Protein AF-A0A383B2I8-F1 (afdb_monomer)

pLDDT: mean 96.98, std 2.41, range [80.44, 98.75]

Structure (mmCIF, N/CA/C/O backbone):
data_AF-A0A383B2I8-F1
#
_entry.id   AF-A0A383B2I8-F1
#
loop_
_atom_site.group_PDB
_atom_site.id
_atom_site.type_symbol
_atom_site.label_atom_id
_atom_site.label_alt_id
_atom_site.label_comp_id
_atom_site.label_asym_id
_atom_site.label_entity_id
_atom_site.label_seq_id
_atom_site.pdbx_PDB_ins_code
_atom_site.Cartn_x
_atom_site.Cartn_y
_atom_site.Cartn_z
_atom_site.occupancy
_atom_site.B_iso_or_equiv
_atom_site.auth_seq_id
_atom_site.auth_comp_id
_atom_site.auth_asym_id
_atom_site.auth_atom_id
_atom_site.pdbx_PDB_model_num
ATOM 1 N N . LEU A 1 1 ? 10.494 4.781 -6.421 1.00 90.69 1 LEU A N 1
ATOM 2 C CA . LEU A 1 1 ? 9.689 4.564 -5.194 1.00 90.69 1 LEU A CA 1
ATOM 3 C C . LEU A 1 1 ? 10.281 5.256 -3.963 1.00 90.69 1 LEU A C 1
ATOM 5 O O . LEU A 1 1 ? 9.590 6.094 -3.406 1.00 90.69 1 LEU A O 1
ATOM 9 N N . ALA A 1 2 ? 11.545 5.020 -3.576 1.00 97.31 2 ALA A N 1
ATOM 10 C CA . ALA A 1 2 ? 12.147 5.682 -2.400 1.00 97.31 2 ALA A CA 1
ATOM 11 C C . ALA A 1 2 ? 12.057 7.225 -2.427 1.00 97.31 2 ALA A C 1
ATOM 13 O O . ALA A 1 2 ? 11.637 7.828 -1.445 1.00 97.31 2 ALA A O 1
ATOM 14 N N . ASN A 1 3 ? 12.351 7.856 -3.572 1.00 97.62 3 ASN A N 1
ATOM 15 C CA . ASN A 1 3 ? 12.207 9.310 -3.731 1.00 97.62 3 ASN A CA 1
ATOM 16 C C . ASN A 1 3 ? 10.750 9.791 -3.616 1.00 97.62 3 ASN A C 1
ATOM 18 O O . ASN A 1 3 ? 10.504 10.883 -3.127 1.00 97.62 3 ASN A O 1
ATOM 22 N N . MET A 1 4 ? 9.767 8.985 -4.034 1.00 98.00 4 MET A N 1
ATOM 23 C CA . MET A 1 4 ? 8.355 9.351 -3.866 1.00 98.00 4 MET A CA 1
ATOM 24 C C . MET A 1 4 ? 7.956 9.310 -2.390 1.00 98.00 4 MET A C 1
ATOM 26 O O . MET A 1 4 ? 7.314 10.236 -1.912 1.00 98.00 4 MET A O 1
ATOM 30 N N . ALA A 1 5 ? 8.394 8.285 -1.652 1.00 98.31 5 ALA A N 1
ATOM 31 C CA . ALA A 1 5 ? 8.147 8.184 -0.215 1.00 98.31 5 ALA A CA 1
ATOM 32 C C . ALA A 1 5 ? 8.825 9.322 0.570 1.00 98.31 5 ALA A C 1
ATOM 34 O O . ALA A 1 5 ? 8.231 9.880 1.492 1.00 98.31 5 ALA A O 1
ATOM 35 N N . SER A 1 6 ? 10.046 9.720 0.189 1.00 98.25 6 SER A N 1
ATOM 36 C CA . SER A 1 6 ? 10.703 10.873 0.811 1.00 98.25 6 SER A CA 1
ATOM 37 C C . SER A 1 6 ? 9.985 12.181 0.483 1.00 98.25 6 SER A C 1
ATOM 39 O O . SER A 1 6 ? 9.814 13.006 1.375 1.00 98.25 6 SER A O 1
ATOM 41 N N . PHE A 1 7 ? 9.507 12.358 -0.751 1.00 98.56 7 PHE A N 1
ATOM 42 C CA . PHE A 1 7 ? 8.703 13.516 -1.134 1.00 98.56 7 PHE A CA 1
ATOM 43 C C . PHE A 1 7 ? 7.360 13.575 -0.410 1.00 98.56 7 PHE A C 1
ATOM 45 O O . PHE A 1 7 ? 6.981 14.655 0.028 1.00 98.56 7 PHE A O 1
ATOM 52 N N . TYR A 1 8 ? 6.697 12.439 -0.196 1.00 98.69 8 TYR A N 1
ATOM 53 C CA . TYR A 1 8 ? 5.504 12.359 0.647 1.00 98.69 8 TYR A CA 1
ATOM 54 C C . TYR A 1 8 ? 5.815 12.830 2.080 1.00 98.69 8 TYR A C 1
ATOM 56 O O . TYR A 1 8 ? 5.146 13.717 2.606 1.00 98.69 8 TYR A O 1
ATOM 64 N N . ALA A 1 9 ? 6.905 12.343 2.683 1.00 98.62 9 ALA A N 1
ATOM 65 C CA . ALA A 1 9 ? 7.324 12.783 4.016 1.00 98.62 9 ALA A CA 1
ATOM 66 C C . ALA A 1 9 ? 7.738 14.267 4.077 1.00 98.62 9 ALA A C 1
ATOM 68 O O . ALA A 1 9 ? 7.462 14.935 5.070 1.00 98.62 9 ALA A O 1
ATOM 69 N N . VAL A 1 10 ? 8.391 14.796 3.037 1.00 98.62 10 VAL A N 1
ATOM 70 C CA . VAL A 1 10 ? 8.743 16.224 2.925 1.00 98.62 10 VAL A CA 1
ATOM 71 C C . VAL A 1 10 ? 7.493 17.090 2.823 1.00 98.62 10 VAL A C 1
ATOM 73 O O . VAL A 1 10 ? 7.407 18.109 3.504 1.00 98.62 10 VAL A O 1
ATOM 76 N N . TYR A 1 11 ? 6.529 16.672 2.004 1.00 98.75 11 TYR A N 1
ATOM 77 C CA . TYR A 1 11 ? 5.306 17.422 1.764 1.00 98.75 11 TYR A CA 1
ATOM 78 C C . TYR A 1 11 ? 4.418 17.484 3.009 1.00 98.75 11 TYR A C 1
ATOM 80 O O . TYR A 1 11 ? 3.961 18.558 3.394 1.00 98.75 11 TYR A O 1
ATOM 88 N N . HIS A 1 12 ? 4.226 16.353 3.692 1.00 98.62 12 HIS A N 1
ATOM 89 C CA . HIS A 1 12 ? 3.391 16.292 4.893 1.00 98.62 12 HIS A CA 1
ATOM 90 C C . HIS A 1 12 ? 4.111 16.772 6.162 1.00 98.62 12 HIS A C 1
ATOM 92 O O . HIS A 1 12 ? 3.468 17.296 7.075 1.00 98.62 12 HIS A O 1
ATOM 98 N N . GLY A 1 13 ? 5.432 16.598 6.243 1.00 98.62 13 GLY A N 1
ATOM 99 C CA . GLY A 1 13 ? 6.202 16.871 7.453 1.00 98.62 13 GLY A CA 1
ATOM 100 C C . GLY A 1 13 ? 5.782 16.005 8.651 1.00 98.62 13 GLY A C 1
ATOM 101 O O . GLY A 1 13 ? 4.899 15.147 8.546 1.00 98.62 13 GLY A O 1
ATOM 102 N N . PRO A 1 14 ? 6.389 16.214 9.832 1.00 98.38 14 PRO A N 1
ATOM 103 C CA . PRO A 1 14 ? 6.061 15.427 11.021 1.00 98.38 14 PRO A CA 1
ATOM 104 C C . PRO A 1 14 ? 4.601 15.594 11.466 1.00 98.38 14 PRO A C 1
ATOM 106 O O . PRO A 1 14 ? 3.962 14.616 11.850 1.00 98.38 14 PRO A O 1
ATOM 109 N N . GLN A 1 15 ? 4.044 16.807 11.369 1.00 98.25 15 GLN A N 1
ATOM 110 C CA . GLN A 1 15 ? 2.668 17.078 11.793 1.00 98.25 15 GLN A CA 1
ATOM 111 C C . GLN A 1 15 ? 1.628 16.466 10.846 1.00 98.25 15 GLN A C 1
ATOM 113 O O . GLN A 1 15 ? 0.643 15.900 11.319 1.00 98.25 15 GLN A O 1
ATOM 118 N N . GLY A 1 16 ? 1.828 16.550 9.526 1.00 98.44 16 GLY A N 1
ATOM 119 C CA . GLY A 1 16 ? 0.903 15.964 8.555 1.00 98.44 16 GLY A CA 1
ATOM 120 C C . GLY A 1 16 ? 0.864 14.443 8.665 1.00 98.44 16 GLY A C 1
ATOM 121 O O . GLY A 1 16 ? -0.216 13.871 8.778 1.00 98.44 16 GLY A O 1
ATOM 122 N N . LEU A 1 17 ? 2.032 13.796 8.758 1.00 98.69 17 LEU A N 1
ATOM 123 C CA . LEU A 1 17 ? 2.116 12.344 8.951 1.00 98.69 17 LEU A CA 1
ATOM 124 C C . LEU A 1 17 ? 1.489 11.895 10.273 1.00 98.69 17 LEU A C 1
ATOM 126 O O . LEU A 1 17 ? 0.798 10.881 10.309 1.00 98.69 17 LEU A O 1
ATOM 130 N N . LYS A 1 18 ? 1.692 12.662 11.352 1.00 98.44 18 LYS A N 1
ATOM 131 C CA . LYS A 1 18 ? 1.033 12.406 12.635 1.00 98.44 18 LYS A CA 1
ATOM 132 C C . LYS A 1 18 ? -0.488 12.518 12.510 1.00 98.44 18 LYS A C 1
ATOM 134 O O . LYS A 1 18 ? -1.187 11.628 12.968 1.00 98.44 18 LYS A O 1
ATOM 139 N N . THR A 1 19 ? -0.983 13.547 11.824 1.00 98.50 19 THR A N 1
ATOM 140 C CA . THR A 1 19 ? -2.424 13.755 11.594 1.00 98.50 19 THR A CA 1
ATOM 141 C C . THR A 1 19 ? -3.042 12.599 10.804 1.00 98.50 19 THR A C 1
ATOM 143 O O . THR A 1 19 ? -4.112 12.112 11.162 1.00 98.50 19 THR A O 1
ATOM 146 N N . ILE A 1 20 ? -2.362 12.129 9.753 1.00 98.75 20 ILE A N 1
ATOM 147 C CA . ILE A 1 20 ? -2.795 10.972 8.957 1.00 98.75 20 ILE A CA 1
ATOM 148 C C . ILE A 1 20 ? -2.838 9.716 9.833 1.00 98.75 20 ILE A C 1
ATOM 150 O O . ILE A 1 20 ? -3.871 9.055 9.902 1.00 98.75 20 ILE A O 1
ATOM 154 N N . ALA A 1 21 ? -1.757 9.426 10.561 1.00 98.50 21 ALA A N 1
ATOM 155 C CA . ALA A 1 21 ? -1.674 8.257 11.431 1.00 98.50 21 ALA A CA 1
ATOM 156 C C . ALA A 1 21 ? -2.736 8.271 12.546 1.00 98.50 21 ALA A C 1
ATOM 158 O O . ALA A 1 21 ? -3.386 7.258 12.787 1.00 98.50 21 ALA A O 1
ATOM 159 N N . GLU A 1 22 ? -2.949 9.418 13.194 1.00 97.25 22 GLU A N 1
ATOM 160 C CA . GLU A 1 22 ? -3.971 9.590 14.233 1.00 97.25 22 GLU A CA 1
ATOM 161 C C . GLU A 1 22 ? -5.386 9.434 13.672 1.00 97.25 22 GLU A C 1
ATOM 163 O O . GLU A 1 22 ? -6.233 8.835 14.328 1.00 97.25 22 GLU A O 1
ATOM 168 N N . ARG A 1 23 ? -5.653 9.912 12.448 1.00 98.00 23 ARG A N 1
ATOM 169 C CA . ARG A 1 23 ? -6.951 9.723 11.784 1.00 98.00 23 ARG A CA 1
ATOM 170 C C . ARG A 1 23 ? -7.225 8.249 11.482 1.00 98.00 23 ARG A C 1
ATOM 172 O O . ARG A 1 23 ? -8.321 7.781 11.779 1.00 98.00 23 ARG A O 1
ATOM 179 N N . ILE A 1 24 ? -6.251 7.533 10.917 1.00 98.62 24 ILE A N 1
ATOM 180 C CA . ILE A 1 24 ? -6.374 6.093 10.630 1.00 98.62 24 ILE A CA 1
ATOM 181 C C . ILE A 1 24 ? -6.623 5.328 11.934 1.00 98.62 24 ILE A C 1
ATOM 183 O O . ILE A 1 24 ? -7.578 4.559 12.035 1.00 98.62 24 ILE A O 1
ATOM 187 N N . HIS A 1 25 ? -5.812 5.600 12.959 1.00 98.25 25 HIS A N 1
ATOM 188 C CA . HIS A 1 25 ? -5.943 4.961 14.264 1.00 98.25 25 HIS A CA 1
ATOM 189 C C . HIS A 1 25 ? -7.307 5.228 14.911 1.00 98.25 25 HIS A C 1
ATOM 191 O O . HIS A 1 25 ? -7.962 4.307 15.391 1.00 98.25 25 HIS A O 1
ATOM 197 N N . ARG A 1 26 ? -7.787 6.474 14.850 1.00 97.19 26 ARG A N 1
ATOM 198 C CA . ARG A 1 26 ? -9.088 6.866 15.399 1.00 97.19 26 ARG A CA 1
ATOM 199 C C . ARG A 1 26 ? -10.251 6.146 14.718 1.00 97.19 26 ARG A C 1
ATOM 201 O O . ARG A 1 26 ? -11.208 5.784 15.395 1.00 97.19 26 ARG A O 1
ATOM 208 N N . PHE A 1 27 ? -10.176 5.879 13.412 1.00 98.56 27 PHE A N 1
ATOM 209 C CA . PHE A 1 27 ? -11.172 5.030 12.754 1.00 98.56 27 PHE A CA 1
ATOM 210 C C . PHE A 1 27 ? -11.116 3.575 13.219 1.00 98.56 27 PHE A C 1
ATOM 212 O O . PHE A 1 27 ? -12.171 2.961 13.386 1.00 98.56 27 PHE A O 1
ATOM 219 N N . ALA A 1 28 ? -9.925 3.034 13.483 1.00 98.56 28 ALA A N 1
ATOM 220 C CA . ALA A 1 28 ? -9.796 1.694 14.050 1.00 98.56 28 ALA A CA 1
ATOM 221 C C . ALA A 1 28 ? -10.406 1.626 15.459 1.00 98.56 28 ALA A C 1
ATOM 223 O O . ALA A 1 28 ? -11.122 0.674 15.763 1.00 98.56 28 ALA A O 1
ATOM 224 N N . ASP A 1 29 ? -10.211 2.660 16.283 1.00 98.19 29 ASP A N 1
ATOM 225 C CA . ASP A 1 29 ? -10.848 2.773 17.600 1.00 98.19 29 ASP A CA 1
ATOM 226 C C . ASP A 1 29 ? -12.372 2.879 17.511 1.00 98.19 29 ASP A C 1
ATOM 228 O O . ASP A 1 29 ? -13.075 2.217 18.277 1.00 98.19 29 ASP A O 1
ATOM 232 N N . ILE A 1 30 ? -12.901 3.661 16.564 1.00 98.31 30 ILE A N 1
ATOM 233 C CA . ILE A 1 30 ? -14.346 3.760 16.309 1.00 98.31 30 ILE A CA 1
ATOM 234 C C . ILE A 1 30 ? -14.916 2.391 15.930 1.00 98.31 30 ILE A C 1
ATOM 236 O O . ILE A 1 30 ? -15.908 1.952 16.517 1.00 98.31 30 ILE A O 1
ATOM 240 N N . LEU A 1 31 ? -14.282 1.704 14.975 1.00 98.56 31 LEU A N 1
ATOM 241 C CA . LEU A 1 31 ? -14.706 0.383 14.523 1.00 98.56 31 LEU A CA 1
ATOM 242 C C . LEU A 1 31 ? -14.682 -0.620 15.682 1.00 98.56 31 LEU A C 1
ATOM 244 O O . LEU A 1 31 ? -15.681 -1.282 15.952 1.00 98.56 31 LEU A O 1
ATOM 248 N N . ALA A 1 32 ? -13.574 -0.687 16.418 1.00 98.31 32 ALA A N 1
ATOM 249 C CA . ALA A 1 32 ? -13.424 -1.574 17.563 1.00 98.31 32 ALA A CA 1
ATOM 250 C C . ALA A 1 32 ? -14.450 -1.297 18.672 1.00 98.31 32 ALA A C 1
ATOM 252 O O . ALA A 1 32 ? -15.054 -2.231 19.202 1.00 98.31 32 ALA A O 1
ATOM 253 N N . THR A 1 33 ? -14.684 -0.025 19.004 1.00 97.44 33 THR A N 1
ATOM 254 C CA . THR A 1 33 ? -15.663 0.385 20.022 1.00 97.44 33 THR A CA 1
ATOM 255 C C . THR A 1 33 ? -17.070 -0.043 19.615 1.00 97.44 33 THR A C 1
ATOM 257 O 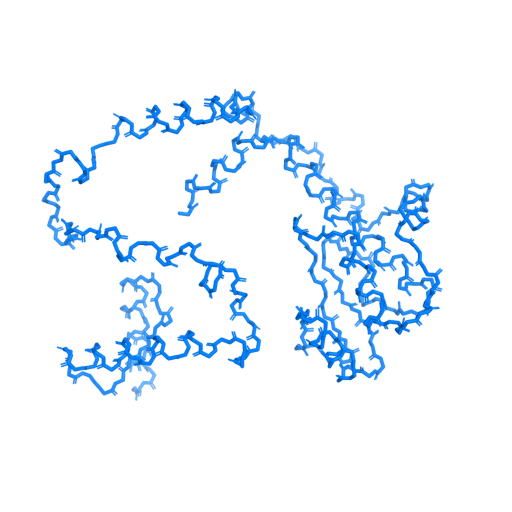O . THR A 1 33 ? -17.767 -0.684 20.403 1.00 97.44 33 THR A O 1
ATOM 260 N N . GLY A 1 34 ? -17.468 0.221 18.366 1.00 97.62 34 GLY A N 1
ATOM 261 C CA . GLY A 1 34 ? -18.778 -0.179 17.850 1.00 97.62 34 GLY A CA 1
ATOM 262 C C . GLY A 1 34 ? -18.988 -1.696 17.836 1.00 97.62 34 GLY A C 1
ATOM 263 O O . GLY A 1 34 ? -20.048 -2.175 18.242 1.00 97.62 34 GLY A O 1
ATOM 264 N N . LEU A 1 35 ? -17.969 -2.468 17.444 1.00 97.94 35 LEU A N 1
ATOM 265 C CA . LEU A 1 35 ? -18.017 -3.935 17.467 1.00 97.94 35 LEU A CA 1
ATOM 266 C C . LEU A 1 35 ? -18.168 -4.475 18.898 1.00 97.94 35 LEU A C 1
ATOM 268 O O . LEU A 1 35 ? -19.052 -5.297 19.156 1.00 97.94 35 LEU A O 1
ATOM 272 N N . ASN A 1 36 ? -17.386 -3.954 19.846 1.00 96.31 36 ASN A N 1
ATOM 273 C CA . ASN A 1 36 ? -17.469 -4.346 21.254 1.00 96.31 36 ASN A CA 1
ATOM 274 C C . ASN A 1 36 ? -18.842 -4.017 21.869 1.00 96.31 36 ASN A C 1
ATOM 276 O O . ASN A 1 36 ? -19.390 -4.839 22.604 1.00 96.31 36 ASN A O 1
ATOM 280 N N . GLN A 1 37 ? -19.446 -2.867 21.536 1.00 96.00 37 GLN A N 1
ATOM 281 C CA . GLN A 1 37 ? -20.801 -2.506 21.990 1.00 96.00 37 GLN A CA 1
ATOM 282 C C . GLN A 1 37 ? -21.877 -3.495 21.527 1.00 96.00 37 GLN A C 1
ATOM 284 O O . GLN A 1 37 ? -22.912 -3.640 22.182 1.00 96.00 37 GLN A O 1
ATOM 289 N N . LYS A 1 38 ? -21.643 -4.185 20.408 1.00 96.94 38 LYS A N 1
ATOM 290 C CA . LYS A 1 38 ? -22.529 -5.223 19.867 1.00 96.94 38 LYS A CA 1
ATOM 291 C C . LYS A 1 38 ? -22.112 -6.641 20.246 1.00 96.94 38 LYS A C 1
ATOM 293 O O . LYS A 1 38 ? -22.713 -7.595 19.765 1.00 96.94 38 LYS A O 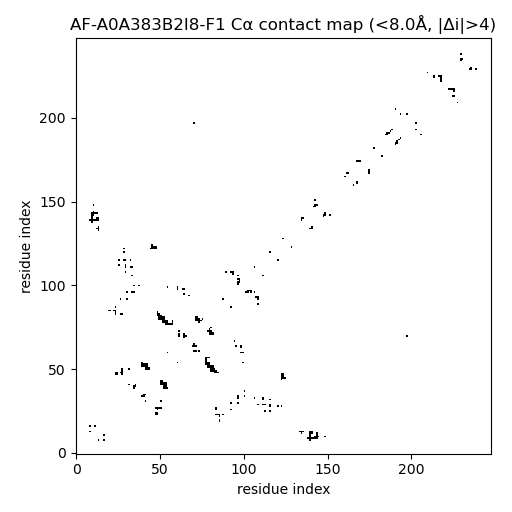1
ATOM 298 N N . GLY A 1 39 ? -21.135 -6.784 21.141 1.00 96.06 39 GLY A N 1
ATOM 299 C CA . GLY A 1 39 ? -20.683 -8.075 21.653 1.00 96.06 39 GLY A CA 1
ATOM 300 C C . GLY A 1 39 ? -19.785 -8.856 20.693 1.00 96.06 39 GLY A C 1
ATOM 301 O O . GLY A 1 39 ? -19.503 -10.023 20.961 1.00 96.06 39 GLY A O 1
ATOM 302 N N . VAL A 1 40 ? -19.314 -8.240 19.605 1.00 97.06 40 VAL A N 1
ATOM 303 C CA . VAL A 1 40 ? -18.341 -8.866 18.705 1.00 97.06 40 VAL A CA 1
ATOM 304 C C . VAL A 1 40 ? -16.953 -8.743 19.316 1.00 97.06 40 VAL A C 1
ATOM 306 O O . VAL A 1 40 ? -16.438 -7.644 19.512 1.00 97.06 40 VAL A O 1
ATOM 309 N N . ALA A 1 41 ? -16.344 -9.887 19.619 1.00 96.19 41 ALA A N 1
ATOM 310 C CA . ALA A 1 41 ? -15.035 -9.935 20.248 1.00 96.19 41 ALA A CA 1
ATOM 311 C C . ALA A 1 41 ? -13.906 -9.653 19.245 1.00 96.19 41 ALA A C 1
ATOM 313 O O . ALA A 1 41 ? -13.883 -10.173 18.127 1.00 96.19 41 ALA A O 1
ATOM 314 N N . LEU A 1 42 ? -12.904 -8.899 19.690 1.00 97.94 42 LEU A N 1
ATOM 315 C CA . LEU A 1 42 ? -11.627 -8.759 18.996 1.00 97.94 42 LEU A CA 1
ATOM 316 C C . LEU A 1 42 ? -10.601 -9.716 19.600 1.00 97.94 42 LEU A C 1
ATOM 318 O O . LEU A 1 42 ? -10.527 -9.881 20.817 1.00 97.94 42 LEU A O 1
ATOM 322 N N . LYS A 1 43 ? -9.758 -10.322 18.759 1.00 97.50 43 LYS A N 1
ATOM 323 C CA . LYS A 1 43 ? -8.683 -11.215 19.229 1.00 97.50 43 LYS A CA 1
ATOM 324 C C . LYS A 1 43 ? -7.614 -10.476 20.041 1.00 97.50 43 LYS A C 1
ATOM 326 O O . LYS A 1 43 ? -6.942 -11.075 20.879 1.00 97.50 43 LYS A O 1
ATOM 331 N N . HIS A 1 44 ? -7.437 -9.187 19.765 1.00 96.94 44 HIS A N 1
ATOM 332 C CA . HIS A 1 44 ? -6.434 -8.330 20.382 1.00 96.94 44 HIS A CA 1
ATOM 333 C C . HIS A 1 44 ? -7.090 -7.054 20.904 1.00 96.94 44 HIS A C 1
ATOM 335 O O . HIS A 1 44 ? -7.945 -6.481 20.237 1.00 96.94 44 HIS A O 1
ATOM 341 N N . SER A 1 45 ? -6.650 -6.598 22.076 1.00 94.50 45 SER A N 1
ATOM 342 C CA . SER A 1 45 ? -7.079 -5.332 22.682 1.00 94.50 45 SER A CA 1
ATOM 343 C C . SER A 1 45 ? -6.143 -4.163 22.365 1.00 94.50 45 SER A C 1
ATOM 345 O O . SER A 1 45 ? -6.360 -3.064 22.857 1.00 94.50 45 SER A O 1
ATOM 347 N N . THR A 1 46 ? -5.068 -4.410 21.612 1.00 97.44 46 THR A N 1
ATOM 348 C CA . THR A 1 46 ? -4.075 -3.400 21.236 1.00 97.44 46 THR A CA 1
ATOM 349 C C . THR A 1 46 ? -3.787 -3.481 19.747 1.00 97.44 46 THR A C 1
ATOM 351 O O . THR A 1 46 ? -3.532 -4.577 19.240 1.00 97.44 46 THR A O 1
ATOM 354 N N . TYR A 1 47 ? -3.803 -2.345 19.061 1.00 98.00 47 TYR A N 1
ATOM 355 C CA . TYR A 1 47 ? -3.674 -2.254 17.605 1.00 98.00 47 TYR A CA 1
ATOM 356 C C . TYR A 1 47 ? -3.337 -0.817 17.185 1.00 98.00 47 TYR A C 1
ATOM 358 O O . TYR A 1 47 ? -3.438 0.113 17.984 1.00 98.00 47 TYR A O 1
ATOM 366 N N . PHE A 1 48 ? -2.934 -0.651 15.923 1.00 98.50 48 PHE A N 1
ATOM 367 C CA . PHE A 1 48 ? -2.846 0.654 15.268 1.00 98.50 48 PHE A CA 1
ATOM 368 C C . PHE A 1 48 ? -4.030 0.834 14.309 1.00 98.50 48 PHE A C 1
ATOM 370 O O . PHE A 1 48 ? -5.007 1.479 14.666 1.00 98.50 48 PHE A O 1
ATOM 377 N N . ASP A 1 49 ? -3.987 0.200 13.141 1.00 98.56 49 ASP A N 1
ATOM 378 C CA . ASP A 1 49 ? -4.987 0.318 12.068 1.00 98.56 49 ASP A CA 1
ATOM 379 C C . ASP A 1 49 ? -5.697 -1.006 11.738 1.00 98.56 49 ASP A C 1
ATOM 381 O O . ASP A 1 49 ? -6.637 -1.039 10.947 1.00 98.56 49 ASP A O 1
ATOM 385 N N . THR A 1 50 ? -5.226 -2.108 12.328 1.00 98.75 50 THR A N 1
ATOM 386 C CA . THR A 1 50 ? -5.601 -3.466 11.937 1.00 98.75 50 THR A CA 1
ATOM 387 C C . THR A 1 50 ? -6.255 -4.213 13.089 1.00 98.75 50 THR A C 1
ATOM 389 O O . THR A 1 50 ? -5.642 -4.429 14.136 1.00 98.75 50 THR A O 1
ATOM 392 N N . LEU A 1 51 ? -7.481 -4.680 12.864 1.00 98.62 51 LEU A N 1
ATOM 393 C CA . LEU A 1 51 ? -8.268 -5.471 13.801 1.00 98.62 51 LEU A CA 1
ATOM 394 C C . LEU A 1 51 ? -8.367 -6.922 13.329 1.00 98.62 51 LEU A C 1
ATOM 396 O O . LEU A 1 51 ? -8.524 -7.204 12.144 1.00 98.62 51 LEU A O 1
ATOM 400 N N . THR A 1 52 ? -8.317 -7.859 14.274 1.00 98.62 52 THR A N 1
ATOM 401 C CA . THR A 1 52 ? -8.726 -9.251 14.041 1.00 98.62 52 THR A CA 1
ATOM 402 C C . THR A 1 52 ? -10.060 -9.471 14.736 1.00 98.62 52 THR A C 1
ATOM 404 O O . THR A 1 52 ? -10.115 -9.527 15.967 1.00 98.62 52 THR A O 1
ATOM 407 N N . VAL A 1 53 ? -11.118 -9.564 13.938 1.00 98.62 53 VAL A N 1
ATOM 408 C CA . VAL A 1 53 ? -12.507 -9.636 14.392 1.00 98.62 53 VAL A CA 1
ATOM 409 C C . VAL A 1 53 ? -12.933 -11.097 14.431 1.00 98.62 53 VAL A C 1
ATOM 411 O O . VAL A 1 53 ? -12.856 -11.789 13.414 1.00 98.62 53 VAL A O 1
ATOM 414 N N . MET A 1 54 ? -13.357 -11.578 15.599 1.00 98.25 54 MET A N 1
ATOM 415 C CA . MET A 1 54 ? -13.902 -12.928 15.741 1.00 98.25 54 MET A CA 1
ATOM 416 C C . MET A 1 54 ? -15.313 -12.953 15.155 1.00 98.25 54 MET A C 1
ATOM 418 O O . MET A 1 54 ? -16.119 -12.079 15.468 1.00 98.25 54 MET A O 1
ATOM 422 N N . VAL A 1 55 ? -15.610 -13.933 14.302 1.00 96.94 55 VAL A N 1
ATOM 423 C CA . VAL A 1 55 ? -16.902 -14.022 13.606 1.00 96.94 55 VAL A CA 1
ATOM 424 C C . VAL A 1 55 ? -17.445 -15.445 13.660 1.00 96.94 55 VAL A C 1
ATOM 426 O O . VAL A 1 55 ? -16.702 -16.405 13.462 1.00 96.94 55 VAL A O 1
ATOM 429 N N . ASP A 1 56 ? -18.753 -15.578 13.881 1.00 93.19 56 ASP A N 1
ATOM 430 C CA . ASP A 1 56 ? -19.409 -16.890 13.964 1.00 93.19 56 ASP A CA 1
ATOM 431 C C . ASP A 1 56 ? -19.536 -17.555 12.585 1.00 93.19 56 ASP A C 1
ATOM 433 O O . ASP A 1 56 ? -19.309 -18.755 12.439 1.00 93.19 56 ASP A O 1
ATOM 437 N N . ASN A 1 57 ? -19.867 -16.769 11.553 1.00 95.25 57 ASN A N 1
ATOM 438 C CA . ASN A 1 57 ? -19.981 -17.233 10.172 1.00 95.25 57 ASN A CA 1
ATOM 439 C C . ASN A 1 57 ? -19.061 -16.423 9.250 1.00 95.25 57 ASN A C 1
ATOM 441 O O . ASN A 1 57 ? -19.453 -15.411 8.669 1.00 95.25 57 ASN A O 1
ATOM 445 N N . LYS A 1 58 ? -17.814 -16.888 9.118 1.00 96.31 58 LYS A N 1
ATOM 446 C CA . LYS A 1 58 ? -16.790 -16.228 8.297 1.00 96.31 58 LYS A CA 1
ATOM 447 C C . LYS A 1 58 ? -17.180 -16.139 6.819 1.00 96.31 58 LYS A C 1
ATOM 449 O O . LYS A 1 58 ? -16.904 -15.127 6.184 1.00 96.31 58 LYS A O 1
ATOM 454 N N . GLU A 1 59 ? -17.800 -17.179 6.271 1.00 96.44 59 GLU A N 1
ATOM 455 C CA . GLU A 1 59 ? -18.157 -17.230 4.848 1.00 96.44 59 GLU A CA 1
ATOM 456 C C . GLU A 1 59 ? -19.217 -16.182 4.495 1.00 96.44 59 GLU A C 1
ATOM 458 O O . GLU A 1 59 ? -19.069 -15.477 3.500 1.00 96.44 59 GLU A O 1
ATOM 463 N N . ASP A 1 60 ? -20.233 -16.018 5.347 1.00 97.00 60 ASP A N 1
ATOM 464 C CA . ASP A 1 60 ? -21.275 -15.000 5.174 1.00 97.00 60 ASP A CA 1
ATOM 465 C C . ASP A 1 60 ? -20.708 -13.573 5.247 1.00 97.00 60 ASP A C 1
ATOM 467 O O . ASP A 1 60 ? -21.005 -12.740 4.391 1.00 97.00 60 ASP A O 1
ATOM 471 N N . VAL A 1 61 ? -19.822 -13.301 6.213 1.00 97.94 61 VAL A N 1
ATOM 472 C CA . VAL A 1 61 ? -19.143 -11.998 6.339 1.00 97.94 61 VAL A CA 1
ATOM 473 C C . VAL A 1 61 ? -18.312 -11.684 5.092 1.00 97.94 61 VAL A C 1
ATOM 475 O O . VAL A 1 61 ? -18.405 -10.582 4.552 1.00 97.94 61 VAL A O 1
ATOM 478 N N . LEU A 1 62 ? -17.525 -12.645 4.598 1.00 97.62 62 LEU A N 1
ATOM 479 C CA . LEU A 1 62 ? -16.721 -12.458 3.387 1.00 97.62 62 LEU A CA 1
ATOM 480 C C . LEU A 1 62 ? -17.596 -12.262 2.142 1.00 97.62 62 LEU A C 1
ATOM 482 O O . LEU A 1 62 ? -17.280 -11.411 1.315 1.00 97.62 62 LEU A O 1
ATOM 486 N N . ALA A 1 63 ? -18.711 -12.987 2.023 1.00 97.25 63 ALA A N 1
ATOM 487 C CA . ALA A 1 63 ? -19.654 -12.819 0.919 1.00 97.25 63 ALA A CA 1
ATOM 488 C C . ALA A 1 63 ? -20.323 -11.432 0.935 1.00 97.25 63 ALA A C 1
ATOM 490 O O . ALA A 1 63 ? -20.428 -10.787 -0.109 1.00 97.25 63 ALA A O 1
ATOM 491 N N . LYS A 1 64 ? -20.722 -10.936 2.115 1.00 97.75 64 LYS A N 1
ATOM 492 C CA . LYS A 1 64 ? -21.259 -9.576 2.291 1.00 97.75 64 LYS A CA 1
ATOM 493 C C . LYS A 1 64 ? -20.223 -8.503 1.966 1.00 97.75 64 LYS A C 1
ATOM 495 O O . LYS A 1 64 ? -20.553 -7.541 1.276 1.00 97.75 64 LYS A O 1
ATOM 500 N N . ALA A 1 65 ? -18.983 -8.675 2.428 1.00 97.81 65 ALA A N 1
ATOM 501 C CA . ALA A 1 65 ? -17.880 -7.771 2.110 1.00 97.81 65 ALA A CA 1
ATOM 502 C C . ALA A 1 65 ? -17.656 -7.704 0.594 1.00 97.81 65 ALA A C 1
ATOM 504 O O . ALA A 1 65 ? -17.674 -6.619 0.012 1.00 97.81 65 ALA A O 1
ATOM 505 N N . TYR A 1 66 ? -17.564 -8.870 -0.052 1.00 96.75 66 TYR A N 1
ATOM 506 C CA . TYR A 1 66 ? -17.380 -8.987 -1.494 1.00 96.75 66 TYR A CA 1
ATOM 507 C C . TYR A 1 66 ? -18.517 -8.314 -2.275 1.00 96.75 66 TYR A C 1
ATOM 509 O O . TYR A 1 66 ? -18.265 -7.547 -3.201 1.00 96.75 66 TYR A O 1
ATOM 517 N N . ALA A 1 67 ? -19.773 -8.519 -1.862 1.00 96.19 67 ALA A N 1
ATOM 518 C CA . ALA A 1 67 ? -20.938 -7.881 -2.479 1.00 96.19 67 ALA A CA 1
ATOM 519 C C . ALA A 1 67 ? -20.929 -6.344 -2.363 1.00 96.19 67 ALA A C 1
ATOM 521 O O . ALA A 1 67 ? -21.522 -5.666 -3.202 1.00 96.19 67 ALA A O 1
ATOM 522 N N . LYS A 1 68 ? -20.245 -5.792 -1.354 1.00 95.94 68 LYS A N 1
ATOM 523 C CA . LYS A 1 68 ? -20.023 -4.349 -1.183 1.00 95.94 68 LYS A CA 1
ATOM 524 C C . LYS A 1 68 ? -18.694 -3.852 -1.776 1.00 95.94 68 LYS A C 1
ATOM 526 O O . LYS A 1 68 ? -18.341 -2.698 -1.564 1.00 95.94 68 LYS A O 1
ATOM 531 N N . GLY A 1 69 ? -17.959 -4.689 -2.514 1.00 95.44 69 GLY A N 1
ATOM 532 C CA . GLY A 1 69 ? -16.676 -4.313 -3.117 1.00 95.44 69 GLY A CA 1
ATOM 533 C C . GLY A 1 69 ? -15.526 -4.180 -2.113 1.00 95.44 69 GLY A C 1
ATOM 534 O O . GLY A 1 69 ? -14.555 -3.483 -2.389 1.00 95.44 69 GLY A O 1
ATOM 535 N N . MET A 1 70 ? -15.626 -4.832 -0.952 1.00 96.94 70 MET A N 1
ATOM 536 C CA . MET A 1 70 ? -14.605 -4.829 0.095 1.00 96.94 70 MET A CA 1
ATOM 537 C C . MET A 1 70 ? -13.928 -6.194 0.205 1.00 96.94 70 MET A C 1
ATOM 539 O O . MET A 1 70 ? -14.588 -7.231 0.258 1.00 96.94 70 MET A O 1
ATOM 543 N N . ASN A 1 71 ? -12.602 -6.191 0.328 1.00 97.69 71 ASN A N 1
ATOM 544 C CA . ASN A 1 71 ? -11.826 -7.394 0.610 1.00 97.69 71 ASN A CA 1
ATOM 545 C C . ASN A 1 71 ? -11.362 -7.381 2.068 1.00 97.69 71 ASN A C 1
ATOM 547 O O . ASN A 1 71 ? -10.668 -6.460 2.493 1.00 97.69 71 ASN A O 1
ATOM 551 N N . LEU A 1 72 ? -11.702 -8.431 2.817 1.00 98.06 72 LEU A N 1
ATOM 552 C CA . LEU A 1 72 ? -11.184 -8.662 4.166 1.00 98.06 72 LEU A CA 1
ATOM 553 C C . LEU A 1 72 ? -10.143 -9.782 4.144 1.00 98.06 72 LEU A C 1
ATOM 555 O O . LEU A 1 72 ? -10.179 -10.681 3.301 1.00 98.06 72 LEU A O 1
ATOM 559 N N . ARG A 1 73 ? -9.225 -9.771 5.111 1.00 97.88 73 ARG A N 1
ATOM 560 C CA . ARG A 1 73 ? -8.218 -10.827 5.258 1.00 97.88 73 ARG A CA 1
ATOM 561 C C . ARG A 1 73 ? -8.875 -12.117 5.773 1.00 97.88 73 ARG A C 1
ATOM 563 O O . ARG A 1 73 ? -9.411 -12.136 6.881 1.00 97.88 73 ARG A O 1
ATOM 570 N N . ALA A 1 74 ? -8.801 -13.194 4.987 1.00 96.19 74 ALA A N 1
ATOM 571 C CA . ALA A 1 74 ? -9.579 -14.426 5.190 1.00 96.19 74 ALA A CA 1
ATOM 572 C C . ALA A 1 74 ? -8.785 -15.657 5.689 1.00 96.19 74 ALA A C 1
ATOM 574 O O . ALA A 1 74 ? -9.393 -16.672 6.051 1.00 96.19 74 ALA A O 1
ATOM 575 N N . ASP A 1 75 ? -7.449 -15.590 5.743 1.00 95.00 75 ASP A N 1
ATOM 576 C CA . ASP A 1 75 ? -6.530 -16.680 6.140 1.00 95.00 75 ASP A CA 1
ATOM 577 C C . ASP A 1 75 ? -6.515 -16.971 7.655 1.00 95.00 75 ASP A C 1
ATOM 579 O O . ASP A 1 75 ? -5.669 -17.716 8.145 1.00 95.00 75 ASP A O 1
ATOM 583 N N . LEU A 1 76 ? -7.458 -16.402 8.410 1.00 95.06 76 LEU A N 1
ATOM 584 C CA . LEU A 1 76 ? -7.587 -16.565 9.855 1.00 95.06 76 LEU A CA 1
ATOM 585 C C . LEU A 1 76 ? -8.701 -17.569 10.192 1.00 95.06 76 LEU A C 1
ATOM 587 O O . LEU A 1 76 ? -9.790 -17.554 9.613 1.00 95.06 76 LEU A O 1
ATOM 591 N N . GLU A 1 77 ? -8.441 -18.469 11.136 1.00 94.50 77 GLU A N 1
ATOM 592 C CA . GLU A 1 77 ? -9.438 -19.426 11.625 1.00 94.50 77 GLU A CA 1
ATOM 593 C C . GLU A 1 77 ? -10.450 -18.724 12.548 1.00 94.50 77 GLU A C 1
ATOM 595 O O . GLU A 1 77 ? -10.051 -18.048 13.496 1.00 94.50 77 GLU A O 1
ATOM 600 N N . GLY A 1 78 ? -11.752 -18.851 12.251 1.00 95.94 78 GLY A N 1
ATOM 601 C CA . GLY A 1 78 ? -12.841 -18.253 13.046 1.00 95.94 78 GLY A CA 1
ATOM 602 C C . GLY A 1 78 ? -12.846 -16.717 13.121 1.00 95.94 78 GLY A C 1
ATOM 603 O O . GLY A 1 78 ? -13.485 -16.145 14.001 1.00 95.94 78 GLY A O 1
ATOM 604 N N . ALA A 1 79 ? -12.100 -16.040 12.246 1.00 98.12 79 ALA A N 1
ATOM 605 C CA . ALA A 1 79 ? -11.919 -14.594 12.292 1.00 98.12 79 ALA A CA 1
ATOM 606 C C . ALA A 1 79 ? -11.699 -13.999 10.896 1.00 98.12 79 ALA A C 1
ATOM 608 O O . ALA A 1 79 ? -11.329 -14.706 9.956 1.00 98.12 79 ALA A O 1
ATOM 609 N N . VAL A 1 80 ? -11.869 -12.684 10.791 1.00 98.50 80 VAL A N 1
ATOM 610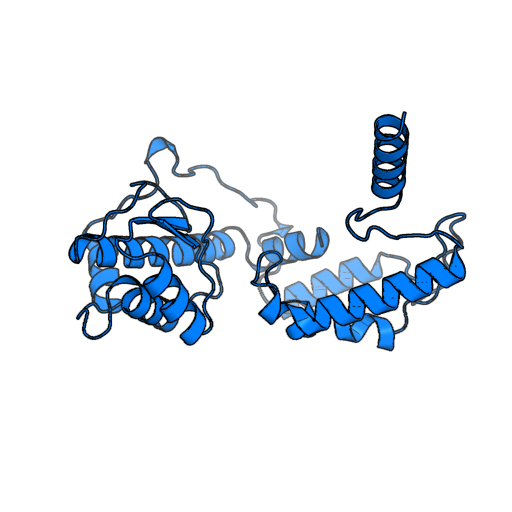 C CA . VAL A 1 80 ? -11.457 -11.875 9.636 1.00 98.50 80 VAL A CA 1
ATOM 611 C C . VAL A 1 80 ? -10.513 -10.765 10.086 1.00 98.50 80 VAL A C 1
ATOM 613 O O . VAL A 1 80 ? -10.628 -10.248 11.199 1.00 98.50 80 VAL A O 1
ATOM 616 N N . GLY A 1 81 ? -9.551 -10.410 9.237 1.00 98.50 81 GLY A N 1
ATOM 617 C CA . GLY A 1 81 ? -8.696 -9.246 9.458 1.00 98.50 81 GLY A CA 1
ATOM 618 C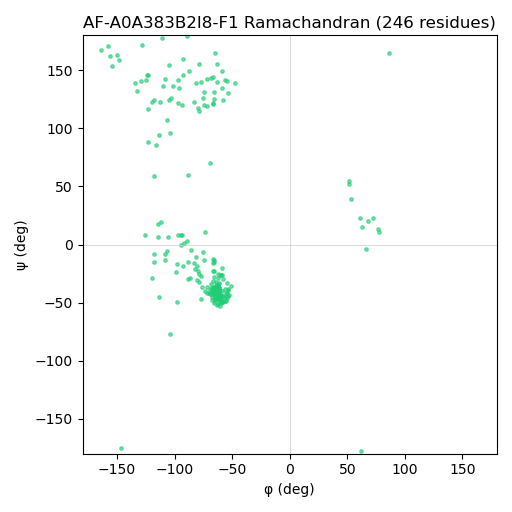 C . GLY A 1 81 ? -9.221 -8.032 8.696 1.00 98.50 81 GLY A C 1
ATOM 619 O O . GLY A 1 81 ? -9.554 -8.141 7.515 1.00 98.50 81 GLY A O 1
ATOM 620 N N . VAL A 1 82 ? -9.266 -6.888 9.369 1.00 98.69 82 VAL A N 1
ATOM 621 C CA . VAL A 1 82 ? -9.664 -5.596 8.802 1.00 98.69 82 VAL A CA 1
ATOM 622 C C . VAL A 1 82 ? -8.515 -4.624 9.025 1.00 98.69 82 VAL A C 1
ATOM 624 O O . VAL A 1 82 ? -8.185 -4.354 10.175 1.00 98.69 82 VAL A O 1
ATOM 627 N N . SER A 1 83 ? -7.904 -4.126 7.953 1.00 98.69 83 SER A N 1
ATOM 628 C CA . SER A 1 83 ? -6.866 -3.090 8.004 1.00 98.69 83 SER A CA 1
ATOM 629 C C . SER A 1 83 ? -7.421 -1.827 7.370 1.00 98.69 83 SER A C 1
ATOM 631 O O . SER A 1 83 ? -7.868 -1.868 6.227 1.00 98.69 83 SER A O 1
ATOM 633 N N . LEU A 1 84 ? -7.424 -0.737 8.129 1.00 98.75 84 LEU A N 1
ATOM 634 C CA . LEU A 1 84 ? -7.832 0.580 7.652 1.00 98.75 84 LEU A CA 1
ATOM 635 C C . LEU A 1 84 ? -6.613 1.349 7.146 1.00 98.75 84 LEU A C 1
ATOM 637 O O . LEU A 1 84 ? -5.480 1.049 7.518 1.00 98.75 84 LEU A O 1
ATOM 641 N N . ASP A 1 85 ? -6.840 2.359 6.318 1.00 98.56 85 ASP A N 1
ATOM 642 C CA . ASP A 1 85 ? -5.762 3.149 5.732 1.00 98.56 85 ASP A CA 1
ATOM 643 C C . ASP A 1 85 ? -6.160 4.618 5.532 1.00 98.56 85 ASP A C 1
ATOM 645 O O . ASP A 1 85 ? -7.216 5.082 5.970 1.00 98.56 85 ASP A O 1
ATOM 649 N N . GLU A 1 86 ? -5.270 5.393 4.911 1.00 98.62 86 GLU A N 1
ATOM 650 C CA . GLU A 1 86 ? -5.466 6.825 4.682 1.00 98.62 86 GLU A CA 1
ATOM 651 C C . GLU A 1 86 ? -6.741 7.131 3.874 1.00 98.62 86 GLU A C 1
ATOM 653 O O . GLU A 1 86 ? -7.363 8.178 4.086 1.00 98.62 86 GLU A O 1
ATOM 658 N N . THR A 1 87 ? -7.166 6.221 2.996 1.00 98.12 87 THR A N 1
ATOM 659 C CA . THR A 1 87 ? -8.323 6.403 2.110 1.00 98.12 87 THR A CA 1
ATOM 660 C C . THR A 1 87 ? -9.656 6.135 2.799 1.00 98.12 87 THR A C 1
ATOM 662 O O . THR A 1 87 ? -10.671 6.651 2.339 1.00 98.12 87 THR A O 1
ATOM 665 N N . THR A 1 88 ? -9.649 5.426 3.934 1.00 98.56 88 THR A N 1
ATOM 666 C CA . THR A 1 88 ? -10.859 5.075 4.689 1.00 98.56 88 THR A CA 1
ATOM 667 C C . THR A 1 88 ? -11.696 6.314 5.020 1.00 98.56 88 THR A C 1
ATOM 669 O O . THR A 1 88 ? -11.186 7.310 5.552 1.00 98.56 88 THR A O 1
ATOM 672 N N . THR A 1 89 ? -12.995 6.258 4.735 1.00 98.31 89 THR A N 1
ATOM 673 C CA . THR A 1 89 ? -13.977 7.307 5.034 1.00 98.31 89 THR A CA 1
ATOM 674 C C . THR A 1 89 ? -14.962 6.883 6.127 1.00 98.31 89 THR A C 1
ATOM 676 O O . THR A 1 89 ? -14.914 5.774 6.655 1.00 98.31 89 THR A O 1
ATOM 679 N N . ARG A 1 90 ? -15.879 7.785 6.507 1.00 98.00 90 ARG A N 1
ATOM 680 C CA . ARG A 1 90 ? -16.942 7.459 7.476 1.00 98.00 90 ARG A CA 1
ATOM 681 C C . ARG A 1 90 ? -17.909 6.429 6.896 1.00 98.00 90 ARG A C 1
ATOM 683 O O . ARG A 1 90 ? -18.377 5.552 7.613 1.00 98.00 90 ARG A O 1
ATOM 690 N N . GLU A 1 91 ? -18.186 6.540 5.604 1.00 97.88 91 GLU A N 1
ATOM 691 C CA . GLU A 1 91 ? -19.060 5.647 4.855 1.00 97.88 91 GLU A CA 1
ATOM 692 C C . GLU A 1 91 ? -18.485 4.228 4.815 1.00 97.88 91 GLU A C 1
ATOM 694 O O . GLU A 1 91 ? -19.233 3.275 5.025 1.00 97.88 91 GLU A O 1
ATOM 699 N N . ASP A 1 92 ? -17.165 4.088 4.660 1.00 98.31 92 ASP A N 1
ATOM 700 C CA . ASP A 1 92 ? -16.493 2.785 4.719 1.00 98.31 92 ASP A CA 1
ATOM 701 C C . ASP A 1 92 ? -16.659 2.125 6.095 1.00 98.31 92 ASP A C 1
ATOM 703 O O . ASP A 1 92 ? -16.932 0.930 6.188 1.00 98.31 92 ASP A O 1
ATOM 707 N N . ILE A 1 93 ? -16.570 2.901 7.181 1.00 98.50 93 ILE A N 1
ATOM 708 C CA . ILE A 1 93 ? -16.782 2.393 8.547 1.00 98.50 93 ILE A CA 1
ATOM 709 C C . ILE A 1 93 ? -18.225 1.925 8.755 1.00 98.50 93 ILE A C 1
ATOM 711 O O . ILE A 1 93 ? -18.447 0.870 9.349 1.00 98.50 93 ILE A O 1
ATOM 715 N N . VAL A 1 94 ? -19.211 2.665 8.240 1.00 97.88 94 VAL A N 1
ATOM 716 C CA . VAL A 1 94 ? -20.617 2.225 8.258 1.00 97.88 94 VAL A CA 1
ATOM 717 C C . VAL A 1 94 ? -20.785 0.937 7.451 1.00 97.88 94 VAL A C 1
ATOM 719 O O . VAL A 1 94 ? -21.379 -0.023 7.939 1.00 97.88 94 VAL A O 1
ATOM 722 N N . ALA A 1 95 ? -20.199 0.867 6.254 1.00 98.12 95 ALA A N 1
ATOM 723 C CA . ALA A 1 95 ? -20.269 -0.323 5.417 1.00 98.12 95 ALA A CA 1
ATOM 724 C C . ALA A 1 95 ? -19.624 -1.547 6.092 1.00 98.12 95 ALA A C 1
ATOM 726 O O . ALA A 1 95 ? -20.162 -2.650 5.980 1.00 98.12 95 ALA A O 1
ATOM 727 N N . LEU A 1 96 ? -18.524 -1.359 6.828 1.00 98.31 96 LEU A N 1
ATOM 728 C CA . LEU A 1 96 ? -17.897 -2.399 7.644 1.00 98.31 96 LEU A CA 1
ATOM 729 C C . LEU A 1 96 ? -18.800 -2.855 8.795 1.00 98.31 96 LEU A C 1
ATOM 731 O O . LEU A 1 96 ? -18.885 -4.059 9.040 1.00 98.31 96 LEU A O 1
ATOM 735 N N . PHE A 1 97 ? -19.509 -1.945 9.472 1.00 98.44 97 PHE A N 1
ATOM 736 C CA . PHE A 1 97 ? -20.498 -2.339 10.479 1.00 98.44 97 PHE A CA 1
ATOM 737 C C . PHE A 1 97 ? -21.620 -3.177 9.871 1.00 98.44 97 PHE A C 1
ATOM 739 O O . PHE A 1 97 ? -21.911 -4.242 10.405 1.00 98.44 97 PHE A O 1
ATOM 746 N N . ASP A 1 98 ? -22.184 -2.775 8.733 1.00 97.38 98 ASP A N 1
ATOM 747 C CA . ASP A 1 98 ? -23.218 -3.565 8.054 1.00 97.38 98 ASP A CA 1
ATOM 748 C C . ASP A 1 98 ? -22.727 -4.977 7.689 1.00 97.38 98 ASP A C 1
ATOM 750 O O . ASP A 1 98 ? -23.459 -5.958 7.818 1.00 97.38 98 ASP A O 1
ATOM 754 N N . VAL A 1 99 ? -21.477 -5.096 7.229 1.00 97.56 99 VAL A N 1
ATOM 755 C CA . VAL A 1 99 ? -20.867 -6.384 6.862 1.00 97.56 99 VAL A CA 1
ATOM 756 C C . VAL A 1 99 ? -20.659 -7.277 8.085 1.00 97.56 99 VAL A C 1
ATOM 758 O O . VAL A 1 99 ? -20.926 -8.477 8.016 1.00 97.56 99 VAL A O 1
ATOM 761 N N . LEU A 1 100 ? -20.186 -6.707 9.196 1.00 97.56 100 LEU A N 1
ATOM 762 C CA . LEU A 1 100 ? -19.794 -7.453 10.396 1.00 97.56 100 LEU A CA 1
ATOM 763 C C . LEU A 1 100 ? -20.959 -7.721 11.360 1.00 97.56 100 LEU A C 1
ATOM 765 O O . LEU A 1 100 ? -20.926 -8.708 12.089 1.00 97.56 100 LEU A O 1
ATOM 769 N N . LEU A 1 101 ? -21.969 -6.852 11.381 1.00 96.69 101 LEU A N 1
ATOM 770 C CA . LEU A 1 101 ? -23.069 -6.860 12.353 1.00 96.69 101 LEU A CA 1
ATOM 771 C C . LEU A 1 101 ? -24.444 -7.074 11.708 1.00 96.69 101 LEU A C 1
ATOM 773 O O . LEU A 1 101 ? -25.400 -7.392 12.414 1.00 96.69 101 LEU A O 1
ATOM 777 N N . GLY A 1 102 ? -24.546 -6.917 10.386 1.00 94.06 102 GLY A N 1
ATOM 778 C CA . GLY A 1 102 ? -25.816 -6.774 9.679 1.00 94.06 102 GLY A CA 1
ATOM 779 C C . GLY A 1 102 ? -26.297 -5.322 9.634 1.00 94.06 102 GLY A C 1
ATOM 780 O O . GLY A 1 102 ? -25.819 -4.457 10.371 1.00 94.06 102 GLY A O 1
ATOM 781 N N . GLU A 1 103 ? -27.262 -5.062 8.752 1.00 89.56 103 GLU A N 1
ATOM 782 C CA . GLU A 1 103 ? -27.947 -3.769 8.680 1.00 89.56 103 GLU A CA 1
ATOM 783 C C . GLU A 1 103 ? -28.746 -3.496 9.967 1.00 89.56 103 GLU A C 1
ATOM 785 O O . GLU A 1 103 ? -28.984 -4.388 10.782 1.00 89.56 103 GLU A O 1
ATOM 790 N N . GLU A 1 104 ? -29.156 -2.241 10.166 1.00 90.88 104 GLU A N 1
ATOM 791 C CA . GLU A 1 104 ? -29.903 -1.797 11.358 1.00 90.88 104 GLU A CA 1
ATOM 792 C C . GLU A 1 104 ? -29.146 -1.989 12.688 1.00 90.88 104 GLU A C 1
ATOM 794 O O . GLU A 1 104 ? -29.731 -1.969 13.773 1.00 90.88 104 GLU A O 1
ATOM 799 N N . HIS A 1 105 ? -27.812 -2.077 12.638 1.00 93.44 105 HIS A N 1
ATOM 800 C CA . HIS A 1 105 ? -26.962 -2.147 13.826 1.00 93.44 105 HIS A CA 1
ATOM 801 C C . HIS A 1 105 ? -27.126 -0.921 14.753 1.00 93.44 105 HIS A C 1
ATOM 803 O O . HIS A 1 105 ? -26.805 -0.995 15.939 1.00 93.44 105 HIS A O 1
ATOM 809 N N . GLY A 1 106 ? -27.643 0.211 14.264 1.00 94.81 106 GLY A N 1
ATOM 810 C CA . GLY A 1 106 ? -27.967 1.387 15.084 1.00 94.81 106 GLY A CA 1
ATOM 811 C C . GLY A 1 106 ? -26.747 2.102 15.677 1.00 94.81 106 GLY A C 1
ATOM 812 O O . GLY A 1 106 ? -26.882 2.822 16.662 1.00 94.81 106 GLY A O 1
ATOM 813 N N . LEU A 1 107 ? -25.562 1.883 15.102 1.00 96.38 107 LEU A N 1
ATOM 814 C CA . LEU A 1 107 ? -24.336 2.610 15.444 1.00 96.38 107 LEU A CA 1
ATOM 815 C C . LEU A 1 107 ? -24.191 3.801 14.497 1.00 96.38 107 LEU A C 1
ATOM 817 O O . LEU A 1 107 ? -24.535 3.702 13.321 1.00 96.38 107 LEU A O 1
ATOM 821 N N . THR A 1 108 ? -23.639 4.904 14.991 1.00 96.56 108 THR A N 1
ATOM 822 C CA . THR A 1 108 ? -23.267 6.056 14.164 1.00 96.56 108 THR A CA 1
ATOM 823 C C . THR A 1 108 ? -21.802 6.387 14.387 1.00 96.56 108 THR A C 1
ATOM 825 O O . THR A 1 108 ? -21.300 6.306 15.512 1.00 96.56 108 THR A O 1
ATOM 828 N N . VAL A 1 109 ? -21.107 6.772 13.315 1.00 96.88 109 VAL A N 1
ATOM 829 C CA . VAL A 1 109 ? -19.687 7.135 13.393 1.00 96.88 109 VAL A CA 1
ATOM 830 C C . VAL A 1 109 ? -19.507 8.353 14.295 1.00 96.88 109 VAL A C 1
ATOM 832 O O . VAL A 1 109 ? -18.593 8.376 15.105 1.00 96.88 109 VAL A O 1
ATOM 835 N N . GLU A 1 110 ? -20.406 9.336 14.231 1.00 96.19 110 GLU A N 1
ATOM 836 C CA . GLU A 1 110 ? -20.360 10.550 15.054 1.00 96.19 110 GLU A CA 1
ATOM 837 C C . GLU A 1 110 ? -20.524 10.252 16.549 1.00 96.19 110 GLU A C 1
ATOM 839 O O . GLU A 1 110 ? -19.839 10.857 17.373 1.00 96.19 110 GLU A O 1
ATOM 844 N N . GLY A 1 111 ? -21.425 9.329 16.902 1.00 96.06 111 GLY A N 1
ATOM 845 C CA . GLY A 1 111 ? -21.654 8.941 18.293 1.00 96.06 111 GLY A CA 1
ATOM 846 C C . GLY A 1 111 ? -20.446 8.214 18.878 1.00 96.06 111 GLY A C 1
ATOM 847 O O . GLY A 1 111 ? -19.963 8.581 19.948 1.00 96.06 111 GLY A O 1
ATOM 848 N N . LEU A 1 112 ? -19.918 7.241 18.134 1.00 96.81 112 LEU A N 1
ATOM 849 C CA . LEU A 1 112 ? -18.728 6.487 18.528 1.00 96.81 112 LEU A CA 1
ATOM 850 C C . LEU A 1 112 ? -17.478 7.372 18.580 1.00 96.81 112 LEU A C 1
ATOM 852 O O . LEU A 1 112 ? -16.667 7.234 19.486 1.00 96.81 112 LEU A O 1
ATOM 856 N N . ASP A 1 113 ? -17.336 8.321 17.658 1.00 96.31 113 ASP A N 1
ATOM 857 C CA . ASP A 1 113 ? -16.228 9.276 17.643 1.00 96.31 113 ASP A CA 1
ATOM 858 C C . ASP A 1 113 ? -16.211 10.174 18.895 1.00 96.31 113 ASP A C 1
ATOM 860 O O . ASP A 1 113 ? -15.160 10.402 19.510 1.00 96.31 113 ASP A O 1
ATOM 864 N N . ALA A 1 114 ? -17.387 10.651 19.314 1.00 94.69 114 ALA A N 1
ATOM 865 C CA . ALA A 1 114 ? -17.543 11.396 20.560 1.00 94.69 114 ALA A CA 1
ATOM 866 C C . ALA A 1 114 ? -17.213 10.522 21.782 1.00 94.69 114 ALA A C 1
ATOM 868 O O . ALA A 1 114 ? -16.558 10.986 22.718 1.00 94.69 114 ALA A O 1
ATOM 869 N N . GLU A 1 115 ? -17.613 9.252 21.767 1.00 94.00 115 GLU A N 1
ATOM 870 C CA . GLU A 1 115 ? -17.324 8.300 22.839 1.00 94.00 115 GLU A CA 1
ATOM 871 C C . GLU A 1 115 ? -15.828 7.996 22.959 1.00 94.00 115 GLU A C 1
ATOM 873 O O . GLU A 1 115 ? -15.260 8.173 24.034 1.00 94.00 115 GLU A O 1
ATOM 878 N N . VAL A 1 116 ? -15.170 7.647 21.850 1.00 93.38 116 VAL A N 1
ATOM 879 C CA . VAL A 1 116 ? -13.722 7.392 21.784 1.00 93.38 116 VAL A CA 1
ATOM 880 C C . VAL A 1 116 ? -12.937 8.584 22.334 1.00 93.38 116 VAL A C 1
ATOM 882 O O . VAL A 1 116 ? -12.004 8.416 23.118 1.00 93.38 116 VAL A O 1
ATOM 885 N N . THR A 1 117 ? -13.363 9.802 21.986 1.00 90.25 117 THR A N 1
ATOM 886 C CA . THR A 1 117 ? -12.725 11.039 22.462 1.00 90.25 117 THR A CA 1
ATOM 887 C C . THR A 1 117 ? -12.962 11.291 23.951 1.00 90.25 117 THR A C 1
ATOM 889 O O . THR A 1 117 ? -12.056 11.731 24.653 1.00 90.25 117 THR A O 1
ATOM 892 N N . THR A 1 118 ? -14.181 11.064 24.445 1.00 89.44 118 THR A N 1
ATOM 893 C CA . THR A 1 118 ? -14.551 11.379 25.837 1.00 89.44 118 THR A CA 1
ATOM 894 C C . THR A 1 118 ? -14.051 10.342 26.835 1.00 89.44 118 THR A C 1
ATOM 896 O O . THR A 1 118 ? -13.734 10.705 27.967 1.00 89.44 118 THR A O 1
ATOM 899 N N . GLN A 1 119 ? -13.964 9.075 26.430 1.00 84.75 119 GLN A N 1
ATOM 900 C CA . GLN A 1 119 ? -13.464 7.983 27.264 1.00 84.75 119 GLN A CA 1
ATOM 901 C C . GLN A 1 119 ? -11.936 7.833 27.226 1.00 84.75 119 GLN A C 1
ATOM 903 O O . GLN A 1 119 ? -11.413 7.013 27.977 1.00 84.75 119 GLN A O 1
ATOM 908 N N . ASP A 1 120 ? -11.227 8.618 26.401 1.00 82.38 120 ASP A N 1
ATOM 909 C CA . ASP A 1 120 ? -9.769 8.526 26.222 1.00 82.38 120 ASP A CA 1
ATOM 910 C C . ASP A 1 120 ? -9.343 7.077 25.924 1.00 82.38 120 ASP A C 1
ATOM 912 O O . ASP A 1 120 ? -8.519 6.496 26.632 1.00 82.38 120 ASP A O 1
ATOM 916 N N . VAL A 1 121 ? -9.979 6.453 24.921 1.00 80.44 121 VAL A N 1
ATOM 917 C CA . VAL A 1 121 ? -9.710 5.055 24.542 1.00 80.44 121 VAL A CA 1
ATOM 918 C C . VAL A 1 121 ? -8.229 4.900 24.176 1.00 80.44 121 VAL A C 1
ATOM 920 O O . VAL A 1 121 ? -7.718 5.605 23.311 1.00 80.44 121 VAL A O 1
ATOM 923 N N . LYS A 1 122 ? -7.529 3.971 24.847 1.00 85.31 122 LYS A N 1
ATOM 924 C CA . LYS A 1 122 ? -6.084 3.730 24.659 1.00 85.31 122 LYS A CA 1
ATOM 925 C C . LYS A 1 122 ? -5.810 2.345 24.104 1.00 85.31 122 LYS A C 1
ATOM 927 O O . LYS A 1 122 ? -5.502 1.414 24.848 1.00 85.31 122 LYS A O 1
ATOM 932 N N . SER A 1 123 ? -5.872 2.230 22.787 1.00 93.75 123 SER A N 1
ATOM 933 C CA . SER A 1 123 ? -5.559 0.984 22.081 1.00 93.75 123 SER A CA 1
ATOM 934 C C . SER A 1 123 ? -4.056 0.790 21.864 1.00 93.75 123 SER A C 1
ATOM 936 O O . SER A 1 123 ? -3.580 -0.337 21.723 1.00 93.75 123 SER A O 1
ATOM 938 N N . ILE A 1 124 ? -3.268 1.868 21.905 1.00 96.00 124 ILE A N 1
ATOM 939 C CA . ILE A 1 124 ? -1.805 1.799 21.974 1.00 96.00 124 ILE A CA 1
ATOM 940 C C . ILE A 1 124 ? -1.386 1.867 23.452 1.00 96.00 124 ILE A C 1
ATOM 942 O O . ILE A 1 124 ? -1.674 2.866 24.116 1.00 96.00 124 ILE A O 1
ATOM 946 N N . PRO A 1 125 ? -0.688 0.846 23.990 1.00 95.50 125 PRO A N 1
ATOM 947 C CA . PRO A 1 125 ? -0.172 0.876 25.356 1.00 95.50 125 PRO A CA 1
ATOM 948 C C . PRO A 1 125 ? 0.701 2.103 25.622 1.00 95.50 125 PRO A C 1
ATOM 950 O O . PRO A 1 125 ? 1.535 2.454 24.790 1.00 95.50 125 PRO A O 1
ATOM 953 N N . GLU A 1 126 ? 0.587 2.698 26.812 1.00 94.44 126 GLU A N 1
ATOM 954 C CA . GLU A 1 126 ? 1.328 3.915 27.189 1.00 94.44 126 GLU A CA 1
ATOM 955 C C . GLU A 1 126 ? 2.846 3.769 26.991 1.00 94.44 126 GLU A C 1
ATOM 957 O O . GLU A 1 126 ? 3.502 4.672 26.479 1.00 94.44 126 GLU A O 1
ATOM 962 N N . SER A 1 127 ? 3.402 2.590 27.293 1.00 96.19 127 SER A N 1
ATOM 963 C CA . SER A 1 127 ? 4.825 2.286 27.097 1.00 96.19 127 SER A CA 1
ATOM 964 C C . SER A 1 127 ? 5.275 2.253 25.630 1.00 96.19 127 SER A C 1
ATOM 966 O O . SER A 1 127 ? 6.475 2.234 25.368 1.00 96.19 127 SER A O 1
ATOM 968 N N . LEU A 1 128 ? 4.339 2.181 24.681 1.00 96.75 128 LEU A N 1
ATOM 969 C CA . LEU A 1 128 ? 4.589 2.147 23.237 1.00 96.75 128 LEU A CA 1
ATOM 970 C C . LEU A 1 128 ? 4.238 3.472 22.547 1.00 96.75 128 LEU A C 1
ATOM 972 O O . LEU A 1 128 ? 4.518 3.628 21.357 1.00 96.75 128 LEU A O 1
ATOM 976 N N . VAL A 1 129 ? 3.664 4.436 23.273 1.00 96.06 129 VAL A N 1
ATOM 977 C CA . VAL A 1 129 ? 3.390 5.768 22.733 1.00 96.06 129 VAL A CA 1
ATOM 978 C C . VAL A 1 129 ? 4.715 6.465 22.444 1.00 96.06 129 VAL A C 1
ATOM 980 O O . VAL A 1 129 ? 5.557 6.665 23.321 1.00 96.06 129 VAL A O 1
ATOM 983 N N . ARG A 1 130 ? 4.914 6.849 21.182 1.00 97.19 130 ARG A N 1
ATOM 984 C CA . ARG A 1 130 ? 6.124 7.549 20.755 1.00 97.19 130 ARG A CA 1
ATOM 985 C C . ARG A 1 130 ? 6.195 8.935 21.399 1.00 97.19 130 ARG A C 1
ATOM 987 O O . ARG A 1 130 ? 5.313 9.761 21.193 1.00 97.19 130 ARG A O 1
ATOM 994 N N . THR A 1 131 ? 7.300 9.209 22.086 1.00 97.00 131 THR A N 1
ATOM 995 C CA . THR A 1 131 ? 7.602 10.522 22.686 1.00 97.00 131 THR A CA 1
ATOM 996 C C . THR A 1 131 ? 8.719 11.280 21.970 1.00 97.00 131 THR A C 1
ATOM 998 O O . THR A 1 131 ? 8.915 12.463 22.223 1.00 97.00 131 THR A O 1
ATOM 1001 N N . SER A 1 132 ? 9.469 10.612 21.089 1.00 98.06 132 SER A N 1
ATOM 1002 C CA . SER A 1 132 ? 10.592 11.210 20.370 1.00 98.06 132 SER A CA 1
ATOM 1003 C C . SER A 1 132 ? 10.149 12.019 19.154 1.00 98.06 132 SER A C 1
ATOM 1005 O O . SER A 1 132 ? 9.330 11.556 18.351 1.00 98.06 132 SER A O 1
ATOM 1007 N N . ASP A 1 133 ? 10.785 13.176 18.967 1.00 98.00 133 ASP A N 1
ATOM 1008 C CA . ASP A 1 133 ? 10.657 13.972 17.748 1.00 98.00 133 ASP A CA 1
ATOM 1009 C C . ASP A 1 133 ? 11.183 13.213 16.519 1.00 98.00 133 ASP A C 1
ATOM 1011 O O . ASP A 1 133 ? 12.035 12.319 16.603 1.00 98.00 133 ASP A O 1
ATOM 1015 N N . PHE A 1 134 ? 10.674 13.575 15.343 1.00 98.50 134 PHE A N 1
ATOM 1016 C CA . PHE A 1 134 ? 11.089 13.009 14.062 1.00 98.50 134 PHE A CA 1
ATOM 1017 C C . PHE A 1 134 ? 10.975 14.039 12.948 1.00 98.50 134 PHE A C 1
ATOM 1019 O O . PHE A 1 134 ? 10.262 15.026 13.085 1.00 98.50 134 PHE A O 1
ATOM 1026 N N . LEU A 1 135 ? 11.711 13.811 11.854 1.00 98.19 135 LEU A N 1
ATOM 1027 C CA . LEU A 1 135 ? 11.753 14.725 10.706 1.00 98.19 135 LEU A CA 1
ATOM 1028 C C . 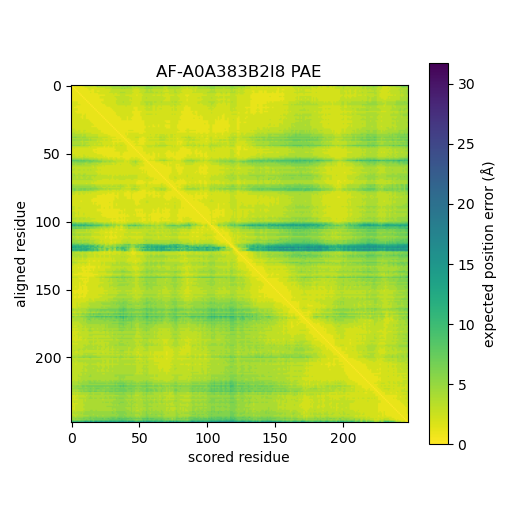LEU A 1 135 ? 12.100 16.172 11.111 1.00 98.19 135 LEU A C 1
ATOM 1030 O O . LEU A 1 135 ? 11.571 17.136 10.571 1.00 98.19 135 LEU A O 1
ATOM 1034 N N . THR A 1 136 ? 13.027 16.323 12.061 1.00 98.31 136 THR A N 1
ATOM 1035 C CA . THR A 1 136 ? 13.440 17.625 12.616 1.00 98.31 136 THR A CA 1
ATOM 1036 C C . THR A 1 136 ? 14.328 18.439 11.672 1.00 98.31 136 THR A C 1
ATOM 1038 O O . THR A 1 136 ? 14.551 19.625 11.892 1.00 98.31 136 THR A O 1
ATOM 1041 N N . HIS A 1 137 ? 14.851 17.819 10.612 1.00 98.56 137 HIS A N 1
ATOM 1042 C CA . HIS A 1 137 ? 15.661 18.506 9.613 1.00 98.56 137 HIS A CA 1
ATOM 1043 C C . HIS A 1 137 ? 14.813 19.503 8.801 1.00 98.56 137 HIS A C 1
ATOM 1045 O O . HIS A 1 137 ? 13.677 19.201 8.436 1.00 98.56 137 HIS A O 1
ATOM 1051 N N . GLU A 1 138 ? 15.387 20.660 8.447 1.00 98.06 138 GLU A N 1
ATOM 1052 C CA . GLU A 1 138 ? 14.693 21.762 7.748 1.00 98.06 138 GLU A CA 1
ATOM 1053 C C . GLU A 1 138 ? 13.938 21.293 6.493 1.00 98.06 138 GLU A C 1
ATOM 1055 O O . GLU A 1 138 ? 12.844 21.770 6.208 1.00 98.06 138 GLU A O 1
ATOM 1060 N N . VAL A 1 139 ? 14.491 20.316 5.766 1.00 98.19 139 VAL A N 1
ATOM 1061 C CA . VAL A 1 139 ? 13.894 19.783 4.528 1.00 98.19 139 VAL A CA 1
ATOM 1062 C C . VAL A 1 139 ? 12.448 19.301 4.705 1.00 98.19 139 VAL A C 1
ATOM 1064 O O . VAL A 1 139 ? 11.656 19.470 3.788 1.00 98.19 139 VAL A O 1
ATOM 1067 N N . PHE A 1 140 ? 12.086 18.760 5.871 1.00 98.56 140 PHE A N 1
ATOM 1068 C CA . PHE A 1 140 ? 10.738 18.251 6.152 1.00 98.56 140 PHE A CA 1
ATOM 1069 C C . PHE A 1 140 ? 9.789 19.311 6.720 1.00 98.56 140 PHE A C 1
ATOM 1071 O O . PHE A 1 140 ? 8.672 18.977 7.095 1.00 98.56 140 PHE A O 1
ATOM 1078 N N . ASN A 1 141 ? 10.250 20.558 6.839 1.00 97.88 141 ASN A N 1
ATOM 1079 C CA . ASN A 1 141 ? 9.534 21.651 7.500 1.00 97.88 141 ASN A CA 1
ATOM 1080 C C . ASN A 1 141 ? 9.379 22.888 6.587 1.00 97.88 141 ASN A C 1
ATOM 1082 O O . ASN A 1 141 ? 8.992 23.959 7.051 1.00 97.88 141 ASN A O 1
ATOM 1086 N N . LYS A 1 142 ? 9.743 22.770 5.300 1.00 96.94 142 LYS A N 1
ATOM 1087 C CA . LYS A 1 142 ? 9.894 23.907 4.372 1.00 96.94 142 LYS A CA 1
ATOM 1088 C C . LYS A 1 142 ? 8.989 23.869 3.143 1.00 96.94 142 LYS A C 1
ATOM 1090 O O . LYS A 1 142 ? 8.692 24.926 2.601 1.00 96.94 142 LYS A O 1
ATOM 1095 N N . TYR A 1 143 ? 8.594 22.689 2.667 1.00 97.88 143 TYR A N 1
ATOM 1096 C CA . TYR A 1 143 ? 7.960 22.525 1.352 1.00 97.88 143 TYR A CA 1
ATOM 1097 C C . TYR A 1 143 ? 6.535 21.963 1.470 1.00 97.88 143 TYR A C 1
ATOM 1099 O O . TYR A 1 143 ? 6.243 20.895 0.937 1.00 97.88 143 TYR A O 1
ATOM 1107 N N . HIS A 1 144 ? 5.659 22.670 2.189 1.00 97.62 144 HIS A N 1
ATOM 1108 C CA . HIS A 1 144 ? 4.303 22.195 2.514 1.00 97.62 144 HIS A CA 1
ATOM 1109 C C . HIS A 1 144 ? 3.210 22.729 1.588 1.00 97.62 144 HIS A C 1
ATOM 1111 O O . HIS A 1 144 ? 2.111 22.182 1.562 1.00 97.62 144 HIS A O 1
ATOM 1117 N N . SER A 1 145 ? 3.479 23.789 0.819 1.00 98.06 145 SER A N 1
ATOM 1118 C CA . SER A 1 145 ? 2.581 24.184 -0.266 1.00 98.06 145 SER A CA 1
ATOM 1119 C C . SER A 1 145 ? 2.921 23.444 -1.557 1.00 98.06 145 SER A C 1
ATOM 1121 O O . SER A 1 145 ? 4.086 23.165 -1.854 1.00 98.06 145 SER A O 1
ATOM 1123 N N . GLU A 1 146 ? 1.905 23.194 -2.383 1.00 98.31 146 GLU A N 1
ATOM 1124 C CA . GLU A 1 146 ? 2.079 22.573 -3.700 1.00 98.31 146 GLU A CA 1
ATOM 1125 C C . GLU A 1 146 ? 3.107 23.332 -4.561 1.00 98.31 146 GLU A C 1
ATOM 1127 O O . GLU A 1 146 ? 3.960 22.728 -5.208 1.00 98.31 146 GLU A O 1
ATOM 1132 N N . THR A 1 147 ? 3.104 24.671 -4.503 1.00 98.44 147 THR A N 1
ATOM 1133 C CA . THR A 1 147 ? 4.059 25.510 -5.248 1.00 98.44 147 THR A CA 1
ATOM 1134 C C . THR A 1 147 ? 5.498 25.347 -4.754 1.00 98.44 147 THR A C 1
ATOM 1136 O O . THR A 1 147 ? 6.428 25.301 -5.565 1.00 98.44 147 THR A O 1
ATOM 1139 N N . GLU A 1 148 ? 5.717 25.284 -3.440 1.00 98.06 148 GLU A N 1
ATOM 1140 C CA . GLU A 1 148 ? 7.050 25.058 -2.871 1.00 98.06 148 GLU A CA 1
ATOM 1141 C C . GLU A 1 148 ? 7.569 23.668 -3.224 1.00 98.06 148 GLU A C 1
ATOM 1143 O O . GLU A 1 148 ? 8.718 23.543 -3.650 1.00 98.06 148 GLU A O 1
ATOM 1148 N N . MET A 1 149 ? 6.715 22.648 -3.115 1.00 98.12 149 MET A N 1
ATOM 1149 C CA . MET A 1 149 ? 7.076 21.272 -3.433 1.00 98.12 149 MET A CA 1
ATOM 1150 C C . MET A 1 149 ? 7.391 21.094 -4.920 1.00 98.12 149 MET A C 1
ATOM 1152 O O . MET A 1 149 ? 8.420 20.513 -5.266 1.00 98.12 149 MET A O 1
ATOM 1156 N N . LEU A 1 150 ? 6.577 21.679 -5.805 1.00 98.44 150 LEU A N 1
ATOM 1157 C CA . LEU A 1 150 ? 6.829 21.703 -7.247 1.00 98.44 150 LEU A CA 1
ATOM 1158 C C . LEU A 1 150 ? 8.204 22.309 -7.562 1.00 98.44 150 LEU A C 1
ATOM 1160 O O . LEU A 1 150 ? 8.993 21.732 -8.312 1.00 98.44 150 LEU A O 1
ATOM 1164 N N . ARG A 1 151 ? 8.519 23.466 -6.966 1.00 98.44 151 ARG A N 1
ATOM 1165 C CA . ARG A 1 151 ? 9.820 24.130 -7.147 1.00 98.44 151 ARG A CA 1
ATOM 1166 C C . ARG A 1 151 ? 10.965 23.298 -6.583 1.00 98.44 151 ARG A C 1
ATOM 1168 O O . ARG A 1 151 ? 12.020 23.235 -7.211 1.00 98.44 151 ARG A O 1
ATOM 1175 N N . TYR A 1 152 ? 10.770 22.662 -5.431 1.00 98.44 152 TYR A N 1
ATOM 1176 C CA . TYR A 1 152 ? 11.772 21.803 -4.813 1.00 98.44 152 TYR A CA 1
ATOM 1177 C C . TYR A 1 152 ? 12.096 20.597 -5.698 1.00 98.44 152 TYR A C 1
ATOM 1179 O O . TYR A 1 152 ? 13.262 20.428 -6.061 1.00 98.44 152 TYR A O 1
ATOM 1187 N N . ILE A 1 153 ? 11.081 19.845 -6.140 1.00 98.44 153 ILE A N 1
ATOM 1188 C CA . ILE A 1 153 ? 11.244 18.711 -7.062 1.00 98.44 153 ILE A CA 1
ATOM 1189 C C . ILE A 1 153 ? 11.953 19.171 -8.337 1.00 98.44 153 ILE A C 1
ATOM 1191 O O . ILE A 1 153 ? 12.967 18.585 -8.713 1.00 98.44 153 ILE A O 1
ATOM 1195 N N . LYS A 1 154 ? 11.504 20.276 -8.952 1.00 98.50 154 LYS A N 1
ATOM 1196 C CA . LYS A 1 154 ? 12.134 20.798 -10.172 1.00 98.50 154 LYS A CA 1
ATOM 1197 C C . LYS A 1 154 ? 13.593 21.211 -9.959 1.00 98.50 154 LYS A C 1
ATOM 1199 O O . LYS A 1 154 ? 14.436 21.016 -10.832 1.00 98.50 154 LYS A O 1
ATOM 1204 N N . SER A 1 155 ? 13.918 21.775 -8.796 1.00 98.38 155 SER A N 1
ATOM 1205 C CA . SER A 1 155 ? 15.291 22.163 -8.462 1.00 98.38 155 SER A CA 1
ATOM 1206 C C . SER A 1 155 ? 16.231 20.967 -8.302 1.00 98.38 155 SER A C 1
ATOM 1208 O O . SER A 1 155 ? 17.421 21.104 -8.578 1.00 98.38 155 SER A O 1
ATOM 1210 N N . LEU A 1 156 ? 15.714 19.818 -7.850 1.00 98.44 156 LEU A N 1
ATOM 1211 C CA . LEU A 1 156 ? 16.470 18.571 -7.766 1.00 98.44 156 LEU A CA 1
ATOM 1212 C C . LEU A 1 156 ? 16.610 17.936 -9.148 1.00 98.44 156 LEU A C 1
ATOM 1214 O O . LEU A 1 156 ? 17.725 17.629 -9.544 1.00 98.44 156 LEU A O 1
ATOM 1218 N N . GLU A 1 157 ? 15.516 17.848 -9.909 1.00 98.44 157 GLU A N 1
ATOM 1219 C CA . GLU A 1 157 ? 15.510 17.328 -11.285 1.00 98.44 157 GLU A CA 1
ATOM 1220 C C . GLU A 1 157 ? 16.550 18.039 -12.164 1.00 98.44 157 GLU A C 1
ATOM 1222 O O . GLU A 1 157 ? 17.302 17.397 -12.884 1.00 98.44 157 GLU A O 1
ATOM 1227 N N . ASN A 1 158 ? 16.659 19.369 -12.064 1.00 98.25 158 ASN A N 1
ATOM 1228 C CA . ASN A 1 158 ? 17.604 20.152 -12.867 1.00 98.25 158 ASN A CA 1
ATOM 1229 C C . ASN A 1 158 ? 19.090 19.892 -12.545 1.00 98.25 158 ASN A C 1
ATOM 1231 O O . ASN A 1 158 ? 19.951 20.376 -13.280 1.00 98.25 158 ASN A O 1
ATOM 1235 N N . LYS A 1 159 ? 19.409 19.202 -11.444 1.00 98.31 159 LYS A N 1
ATOM 1236 C CA . LYS A 1 159 ? 20.789 18.836 -11.085 1.00 98.31 159 LYS A CA 1
ATOM 1237 C C . LYS A 1 159 ? 21.212 17.500 -11.692 1.00 98.31 159 LYS A C 1
ATOM 1239 O O . LYS A 1 159 ? 22.411 17.226 -11.731 1.00 98.31 159 LYS A O 1
ATOM 1244 N N . ASP A 1 160 ? 20.256 16.717 -12.182 1.00 98.25 160 ASP A N 1
ATOM 1245 C CA . ASP A 1 160 ? 20.484 15.362 -12.658 1.00 98.25 160 ASP A CA 1
ATOM 1246 C C . ASP A 1 160 ? 20.497 15.336 -14.191 1.00 98.25 160 ASP A C 1
ATOM 1248 O O . ASP A 1 160 ? 19.566 15.789 -14.858 1.00 98.25 160 ASP A O 1
ATOM 1252 N N . LEU A 1 161 ? 21.571 14.783 -14.762 1.00 97.81 161 LEU A N 1
ATOM 1253 C CA . LEU A 1 161 ? 21.642 14.494 -16.192 1.00 97.81 161 LEU A CA 1
ATOM 1254 C C . LEU A 1 161 ? 20.778 13.263 -16.493 1.00 97.81 161 LEU A C 1
ATOM 1256 O O . LEU A 1 161 ? 21.049 12.178 -15.977 1.00 97.81 161 LEU A O 1
ATOM 1260 N N . ALA A 1 162 ? 19.773 13.419 -17.354 1.00 97.75 162 ALA A N 1
ATOM 1261 C CA . ALA A 1 162 ? 18.844 12.351 -17.728 1.00 97.75 162 ALA A CA 1
ATOM 1262 C C . ALA A 1 162 ? 18.710 12.191 -19.256 1.00 97.75 162 ALA A C 1
ATOM 1264 O O . ALA A 1 162 ? 19.204 13.001 -20.044 1.00 97.75 162 ALA A O 1
ATOM 1265 N N . LEU A 1 163 ? 18.024 11.126 -19.693 1.00 97.56 163 LEU A N 1
ATOM 1266 C CA . LEU A 1 163 ? 17.874 10.773 -21.116 1.00 97.56 163 LEU A CA 1
ATOM 1267 C C . LEU A 1 163 ? 17.067 11.789 -21.942 1.00 97.56 163 LEU A C 1
ATOM 1269 O O . LEU A 1 163 ? 17.110 11.751 -23.169 1.00 97.56 163 LEU A O 1
ATOM 1273 N N . ASN A 1 164 ? 16.356 12.717 -21.296 1.00 97.00 164 ASN A N 1
ATOM 1274 C CA . ASN A 1 164 ? 15.707 13.847 -21.965 1.00 97.00 164 ASN A CA 1
ATOM 1275 C C . ASN A 1 164 ? 16.693 14.957 -22.383 1.00 97.00 164 ASN A C 1
ATOM 1277 O O . ASN A 1 164 ? 16.280 15.906 -23.046 1.00 97.00 164 ASN A O 1
ATOM 1281 N N . GLN A 1 165 ? 17.971 14.864 -21.999 1.00 97.25 165 GLN A N 1
ATOM 1282 C CA . GLN A 1 165 ? 19.003 15.858 -22.305 1.00 97.25 165 GLN A CA 1
ATOM 1283 C C . GLN A 1 165 ? 20.081 15.314 -23.244 1.00 97.25 165 GLN A C 1
ATOM 1285 O O . GLN A 1 165 ? 20.480 15.999 -24.187 1.00 97.25 165 GLN A O 1
ATOM 1290 N N . SER A 1 166 ? 20.585 14.105 -22.994 1.00 97.56 166 SER A N 1
ATOM 1291 C CA . SER A 1 166 ? 21.659 13.520 -23.797 1.00 97.56 166 SER A CA 1
ATOM 1292 C C . SER A 1 166 ? 21.703 11.996 -23.695 1.00 97.56 166 SER A C 1
ATOM 1294 O O . SER A 1 166 ? 21.025 11.370 -22.880 1.00 97.56 166 SER A O 1
ATOM 1296 N N . MET A 1 167 ? 22.531 11.386 -24.545 1.00 98.00 167 MET A N 1
ATOM 1297 C CA . MET A 1 167 ? 22.873 9.973 -24.430 1.00 98.00 167 MET A CA 1
ATOM 1298 C C . MET A 1 167 ? 23.669 9.715 -23.142 1.00 98.00 167 MET A C 1
ATOM 1300 O O . MET A 1 167 ? 24.688 10.359 -22.899 1.00 98.00 167 MET A O 1
ATOM 1304 N N . ILE A 1 168 ? 23.260 8.697 -22.380 1.00 98.06 168 ILE A N 1
ATOM 1305 C CA . ILE A 1 168 ? 23.974 8.195 -21.198 1.00 98.06 168 ILE A CA 1
ATOM 1306 C C . ILE A 1 168 ? 24.476 6.774 -21.503 1.00 98.06 168 ILE A C 1
ATOM 1308 O O . ILE A 1 168 ? 23.747 5.794 -21.367 1.00 98.06 168 ILE A O 1
ATOM 1312 N N . SER A 1 169 ? 25.724 6.648 -21.962 1.00 96.50 169 SER A N 1
ATOM 1313 C CA . SER A 1 169 ? 26.295 5.393 -22.479 1.00 96.50 169 SER A CA 1
ATOM 1314 C C . SER A 1 169 ? 26.945 4.526 -21.393 1.00 96.50 169 SER A C 1
ATOM 1316 O O . SER A 1 169 ? 28.142 4.234 -21.444 1.00 96.50 169 SER A O 1
ATOM 1318 N N . LEU A 1 170 ? 26.163 4.124 -20.390 1.00 96.38 170 LEU A N 1
ATOM 1319 C CA . LEU A 1 170 ? 26.625 3.208 -19.345 1.00 96.38 170 LEU A CA 1
ATOM 1320 C C . LEU A 1 170 ? 26.611 1.762 -19.864 1.00 96.38 170 LEU A C 1
ATOM 1322 O O . LEU A 1 170 ? 25.554 1.205 -20.175 1.00 96.38 170 LEU A O 1
ATOM 1326 N N . GLY A 1 171 ? 27.797 1.157 -19.971 1.00 97.31 171 GLY A N 1
ATOM 1327 C CA . GLY A 1 171 ? 27.951 -0.242 -20.371 1.00 97.31 171 GLY A CA 1
ATOM 1328 C C . GLY A 1 171 ? 27.164 -1.178 -19.450 1.00 97.31 171 GLY A C 1
ATOM 1329 O O . GLY A 1 171 ? 27.102 -0.956 -18.246 1.00 97.31 171 GLY A O 1
ATOM 1330 N N . SER A 1 172 ? 26.554 -2.221 -20.020 1.00 95.75 172 SER A N 1
ATOM 1331 C CA . SER A 1 172 ? 25.705 -3.197 -19.312 1.00 95.75 172 SER A CA 1
ATOM 1332 C C . SER A 1 172 ? 24.376 -2.670 -18.737 1.00 95.75 172 SER A C 1
ATOM 1334 O O . SER A 1 172 ? 23.587 -3.474 -18.249 1.00 95.75 172 SER A O 1
ATOM 1336 N N . CYS A 1 173 ? 24.075 -1.367 -18.825 1.00 96.50 173 CYS A N 1
ATOM 1337 C CA . CYS A 1 173 ? 22.824 -0.790 -18.304 1.00 96.50 173 CYS A CA 1
ATOM 1338 C C . CYS A 1 173 ? 21.691 -0.705 -19.337 1.00 96.50 173 CYS A C 1
ATOM 1340 O O . CYS A 1 173 ? 20.534 -0.573 -18.958 1.00 96.50 173 CYS A O 1
ATOM 1342 N N . THR A 1 174 ? 22.001 -0.778 -20.636 1.00 95.44 174 THR A N 1
ATOM 1343 C CA . THR A 1 174 ? 21.011 -0.703 -21.729 1.00 95.44 174 THR A CA 1
ATOM 1344 C C . THR A 1 174 ? 20.078 0.516 -21.608 1.00 95.44 174 THR A C 1
ATOM 1346 O O . THR A 1 174 ? 18.856 0.378 -21.617 1.00 95.44 174 THR A O 1
ATOM 1349 N N . MET A 1 175 ? 20.655 1.721 -21.505 1.00 96.88 175 MET A N 1
ATOM 1350 C CA . MET A 1 175 ? 19.930 3.001 -21.407 1.00 96.88 175 MET A CA 1
ATOM 1351 C C . MET A 1 175 ? 19.218 3.363 -22.728 1.00 96.88 175 MET A C 1
ATOM 1353 O O . MET A 1 175 ? 19.645 4.252 -23.465 1.00 96.88 175 MET A O 1
ATOM 1357 N N . LYS A 1 176 ? 18.164 2.611 -23.060 1.00 97.62 176 LYS A N 1
ATOM 1358 C CA . LYS A 1 176 ? 17.314 2.776 -24.247 1.00 97.62 176 LYS A CA 1
ATOM 1359 C C . LYS A 1 176 ? 16.143 3.728 -23.969 1.00 97.62 176 LYS A C 1
ATOM 1361 O O . LYS A 1 176 ? 15.989 4.233 -22.863 1.00 97.62 176 LYS A O 1
ATOM 1366 N N . LEU A 1 177 ? 15.313 3.955 -24.984 1.00 97.62 177 LEU A N 1
ATOM 1367 C CA . LEU A 1 177 ? 14.069 4.708 -24.847 1.00 97.62 177 LEU A CA 1
ATOM 1368 C C . LEU A 1 177 ? 13.132 4.053 -23.817 1.00 97.62 177 LEU A C 1
ATOM 1370 O O . LEU A 1 177 ? 12.907 2.847 -23.872 1.00 97.62 177 LEU A O 1
ATOM 1374 N N . ASN A 1 178 ? 12.549 4.871 -22.941 1.00 97.81 178 ASN A N 1
ATOM 1375 C CA . ASN A 1 178 ? 11.355 4.543 -22.163 1.00 97.81 178 ASN A CA 1
ATOM 1376 C C . ASN A 1 178 ? 10.187 5.297 -22.809 1.00 97.81 178 ASN A C 1
ATOM 1378 O O . ASN A 1 178 ? 10.042 6.505 -22.595 1.00 97.81 178 ASN A O 1
ATOM 1382 N N . ALA A 1 179 ? 9.430 4.650 -23.697 1.00 98.25 179 ALA A N 1
ATOM 1383 C CA . ALA A 1 179 ? 8.458 5.368 -24.513 1.00 98.25 179 ALA A CA 1
ATOM 1384 C C . ALA A 1 179 ? 7.266 5.817 -23.660 1.00 98.25 179 ALA A C 1
ATOM 1386 O O . ALA A 1 179 ? 6.785 5.083 -22.802 1.00 98.25 179 ALA A O 1
ATOM 1387 N N . THR A 1 180 ? 6.724 7.008 -23.923 1.00 98.00 180 THR A N 1
ATOM 1388 C CA . THR A 1 180 ? 5.575 7.527 -23.161 1.00 98.00 180 THR A CA 1
ATOM 1389 C C . THR A 1 180 ? 4.381 6.570 -23.195 1.00 98.00 180 THR A C 1
ATOM 1391 O O . THR A 1 180 ? 3.739 6.371 -22.170 1.00 98.00 180 THR A O 1
ATOM 1394 N N . ALA A 1 181 ? 4.126 5.928 -24.340 1.00 98.25 181 ALA A N 1
ATOM 1395 C CA . ALA A 1 181 ? 3.059 4.938 -24.482 1.00 98.25 181 ALA A CA 1
ATOM 1396 C C . ALA A 1 181 ? 3.237 3.717 -23.556 1.00 98.25 181 ALA A C 1
ATOM 1398 O O . ALA A 1 181 ? 2.245 3.189 -23.070 1.00 98.25 181 ALA A O 1
ATOM 1399 N N . GLU A 1 182 ? 4.478 3.310 -23.270 1.00 97.88 182 GLU A N 1
ATOM 1400 C CA . GLU A 1 182 ? 4.798 2.193 -22.366 1.00 97.88 182 GLU A CA 1
ATOM 1401 C C . GLU A 1 182 ? 4.643 2.596 -20.888 1.00 97.88 182 GLU A C 1
ATOM 1403 O O . GLU A 1 182 ? 4.355 1.756 -20.042 1.00 97.88 182 GLU A O 1
ATOM 1408 N N . MET A 1 183 ? 4.815 3.885 -20.569 1.00 98.00 183 MET A N 1
ATOM 1409 C CA . MET A 1 183 ? 4.789 4.391 -19.190 1.00 98.00 183 MET A CA 1
ATOM 1410 C C . MET A 1 183 ? 3.391 4.785 -18.699 1.00 98.00 183 MET A C 1
ATOM 1412 O O . MET A 1 183 ? 3.133 4.711 -17.501 1.00 98.00 183 MET A O 1
ATOM 1416 N N . ILE A 1 184 ? 2.496 5.218 -19.597 1.00 98.00 184 ILE A N 1
ATOM 1417 C CA . ILE A 1 184 ? 1.139 5.682 -19.248 1.00 98.00 184 ILE A CA 1
ATOM 1418 C C . ILE A 1 184 ? 0.344 4.645 -18.422 1.00 98.00 184 ILE A C 1
ATOM 1420 O O . ILE A 1 184 ? -0.241 5.046 -17.412 1.00 98.00 184 ILE A O 1
ATOM 1424 N N . PRO A 1 185 ? 0.317 3.343 -18.782 1.00 97.56 185 PRO A N 1
ATOM 1425 C CA . PRO A 1 185 ? -0.516 2.369 -18.075 1.00 97.56 185 PRO A CA 1
ATOM 1426 C C . PRO A 1 185 ? -0.114 2.115 -16.621 1.00 97.56 185 PRO A C 1
ATOM 1428 O O . PRO A 1 185 ? -0.954 1.721 -15.818 1.00 97.56 185 PRO A O 1
ATOM 1431 N N . VAL A 1 186 ? 1.141 2.390 -16.246 1.00 96.94 186 VAL A N 1
ATOM 1432 C CA . VAL A 1 186 ? 1.664 2.131 -14.890 1.00 96.94 186 VAL A CA 1
ATOM 1433 C C . VAL A 1 186 ? 0.870 2.880 -13.810 1.00 96.94 186 VAL A C 1
ATOM 1435 O O . VAL A 1 186 ? 0.820 2.438 -12.665 1.00 96.94 186 VAL A O 1
ATOM 1438 N N . THR A 1 187 ? 0.239 4.006 -14.159 1.00 96.06 187 THR A N 1
ATOM 1439 C CA . THR A 1 187 ? -0.559 4.825 -13.232 1.00 96.06 187 THR A CA 1
ATOM 1440 C C . THR A 1 187 ? -2.070 4.701 -13.435 1.00 96.06 187 THR A C 1
ATOM 1442 O O . THR A 1 187 ? -2.817 5.462 -12.822 1.00 96.06 187 THR A O 1
ATOM 1445 N N . TRP A 1 188 ? -2.551 3.802 -14.300 1.00 98.12 188 TRP A N 1
ATOM 1446 C CA . TRP A 1 188 ? -3.988 3.514 -14.384 1.00 98.12 188 TRP A CA 1
ATOM 1447 C C . TRP A 1 188 ? -4.455 2.837 -13.100 1.00 98.12 188 TRP A C 1
ATOM 1449 O O . TRP A 1 188 ? -3.709 2.052 -12.515 1.00 98.12 188 TRP A O 1
ATOM 1459 N N . ALA A 1 189 ? -5.673 3.133 -12.648 1.00 96.88 189 ALA A N 1
ATOM 1460 C CA . ALA A 1 189 ? -6.178 2.603 -11.383 1.00 96.88 189 ALA A CA 1
ATOM 1461 C C . ALA A 1 189 ? -6.258 1.067 -11.415 1.00 96.88 189 ALA A C 1
ATOM 1463 O O . ALA A 1 189 ? -5.877 0.404 -10.455 1.00 96.88 189 ALA A O 1
ATOM 1464 N N . GLU A 1 190 ? -6.631 0.511 -12.565 1.00 96.69 190 GLU A N 1
ATOM 1465 C CA . GLU A 1 190 ? -6.732 -0.921 -12.842 1.00 96.69 190 GLU A CA 1
ATOM 1466 C C . GLU A 1 190 ? -5.395 -1.662 -12.660 1.00 96.69 190 GLU A C 1
ATOM 1468 O O . GLU A 1 190 ? -5.392 -2.848 -12.335 1.00 96.69 190 GLU A O 1
ATOM 1473 N N . PHE A 1 191 ? -4.258 -0.967 -12.810 1.00 95.88 191 PHE A N 1
ATOM 1474 C CA . PHE A 1 191 ? -2.930 -1.510 -12.518 1.00 95.88 191 PHE A CA 1
ATOM 1475 C C . PHE A 1 191 ? -2.424 -1.088 -11.133 1.00 95.88 191 PHE A C 1
ATOM 1477 O O . PHE A 1 191 ? -1.970 -1.926 -10.356 1.00 95.88 191 PHE A O 1
ATOM 1484 N N . GLY A 1 192 ? -2.487 0.203 -10.809 1.00 94.69 192 GLY A N 1
ATOM 1485 C CA . GLY A 1 192 ? -1.831 0.783 -9.638 1.00 94.69 192 GLY A CA 1
ATOM 1486 C C . GLY A 1 192 ? -2.589 0.652 -8.315 1.00 94.69 192 GLY A C 1
ATOM 1487 O O . GLY A 1 192 ? -1.978 0.869 -7.271 1.00 94.69 192 GLY A O 1
ATOM 1488 N N . GLN A 1 193 ? -3.887 0.329 -8.333 1.00 96.06 193 GLN A N 1
ATOM 1489 C CA . GLN A 1 193 ? -4.739 0.295 -7.131 1.00 96.06 193 GLN A CA 1
ATOM 1490 C C . GLN A 1 193 ? -5.246 -1.106 -6.760 1.00 96.06 193 GLN A C 1
ATOM 1492 O O . GLN A 1 193 ? -6.030 -1.234 -5.824 1.00 96.06 193 GLN A O 1
ATOM 1497 N N . LEU A 1 194 ? -4.796 -2.165 -7.442 1.00 95.69 194 LEU A N 1
ATOM 1498 C CA . LEU A 1 194 ? -5.162 -3.535 -7.084 1.00 95.69 194 LEU A CA 1
ATOM 1499 C C . LEU A 1 194 ? -4.255 -4.067 -5.955 1.00 95.69 194 LEU A C 1
ATOM 1501 O O . LEU A 1 194 ? -3.035 -4.134 -6.137 1.00 95.69 194 LEU A O 1
ATOM 1505 N N . PRO A 1 195 ? -4.805 -4.496 -4.802 1.00 94.62 195 PRO A N 1
ATOM 1506 C CA . PRO A 1 195 ? -4.008 -5.125 -3.755 1.00 94.62 195 PRO A CA 1
ATOM 1507 C C . PRO A 1 195 ? -3.376 -6.442 -4.240 1.00 94.62 195 PRO A C 1
ATOM 1509 O O . PRO A 1 195 ? -4.053 -7.248 -4.878 1.00 94.62 195 PRO A O 1
ATOM 1512 N N . PRO A 1 196 ? -2.116 -6.745 -3.877 1.00 95.62 196 PRO A N 1
ATOM 1513 C CA . PRO A 1 196 ? -1.406 -7.930 -4.377 1.00 95.62 196 PRO A CA 1
ATOM 1514 C C . PRO A 1 196 ? -1.996 -9.269 -3.906 1.00 95.62 196 PRO A C 1
ATOM 1516 O O . PRO A 1 196 ? -1.671 -10.312 -4.467 1.00 95.62 196 PRO A O 1
ATOM 1519 N N . PHE A 1 197 ? -2.840 -9.252 -2.871 1.00 95.94 197 PHE A N 1
ATOM 1520 C CA . PHE A 1 197 ? -3.531 -10.429 -2.335 1.00 95.94 197 PHE A CA 1
ATOM 1521 C C . PHE A 1 197 ? -5.045 -10.384 -2.574 1.00 95.94 197 PHE A C 1
ATOM 1523 O O . PHE A 1 197 ? -5.796 -11.068 -1.878 1.00 95.94 197 PHE A O 1
ATOM 1530 N N . ALA A 1 198 ? -5.502 -9.564 -3.525 1.00 95.06 198 ALA A N 1
ATOM 1531 C CA . ALA A 1 198 ? -6.890 -9.582 -3.961 1.00 95.06 198 ALA A CA 1
ATOM 1532 C C . ALA A 1 198 ? -7.278 -10.977 -4.504 1.00 95.06 198 ALA A C 1
ATOM 1534 O O . ALA A 1 198 ? -6.424 -11.684 -5.053 1.00 95.06 198 ALA A O 1
ATOM 1535 N N . PRO A 1 199 ? -8.551 -11.388 -4.365 1.00 95.00 199 PRO A N 1
ATOM 1536 C CA . PRO A 1 199 ? -9.088 -12.560 -5.050 1.00 95.00 199 PRO A CA 1
ATOM 1537 C C . PRO A 1 199 ? -8.734 -12.583 -6.547 1.00 95.00 199 PRO A C 1
ATOM 1539 O O . PRO A 1 199 ? -8.751 -11.553 -7.220 1.00 95.00 199 PRO A O 1
ATOM 1542 N N . LEU A 1 200 ? -8.390 -13.762 -7.079 1.00 94.56 200 LEU A N 1
ATOM 1543 C CA . LEU A 1 200 ? -7.879 -13.893 -8.454 1.00 94.56 200 LEU A CA 1
ATOM 1544 C C . LEU A 1 200 ? -8.886 -13.458 -9.526 1.00 94.56 200 LEU A C 1
ATOM 1546 O O . LEU A 1 200 ? -8.482 -12.991 -10.587 1.00 94.56 200 LEU A O 1
ATOM 1550 N N . ASP A 1 201 ? -10.181 -13.585 -9.252 1.00 95.81 201 ASP A N 1
ATOM 1551 C CA . ASP A 1 201 ? -11.256 -13.130 -10.135 1.00 95.81 201 ASP A CA 1
ATOM 1552 C C . ASP A 1 201 ? -11.307 -11.600 -10.283 1.00 95.81 201 ASP A C 1
ATOM 1554 O O . ASP A 1 201 ? -11.754 -11.106 -11.317 1.00 95.81 201 ASP A O 1
ATOM 1558 N N . GLN A 1 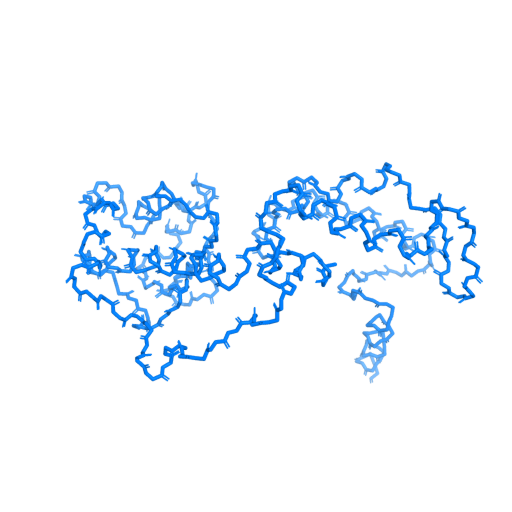202 ? -10.761 -10.847 -9.324 1.00 97.12 202 GLN A N 1
ATOM 1559 C CA . GLN A 1 202 ? -10.567 -9.394 -9.424 1.00 97.12 202 GLN A CA 1
ATOM 1560 C C . GLN A 1 202 ? -9.297 -9.014 -10.211 1.00 97.12 202 GLN A C 1
ATOM 1562 O O . GLN A 1 202 ? -9.108 -7.849 -10.556 1.00 97.12 202 GLN A O 1
ATOM 1567 N N . ALA A 1 203 ? -8.429 -9.985 -10.516 1.00 97.44 203 ALA A N 1
ATOM 1568 C CA . ALA A 1 203 ? -7.127 -9.788 -11.154 1.00 97.44 203 ALA A CA 1
ATOM 1569 C C . ALA A 1 203 ? -7.035 -10.404 -12.565 1.00 97.44 203 ALA A C 1
ATOM 1571 O O . ALA A 1 203 ? -5.933 -10.597 -13.079 1.00 97.44 203 ALA A O 1
ATOM 1572 N N . ALA A 1 204 ? -8.164 -10.711 -13.214 1.00 97.50 204 ALA A N 1
ATOM 1573 C CA . ALA A 1 204 ? -8.184 -11.401 -14.510 1.00 97.50 204 ALA A CA 1
ATOM 1574 C C . ALA A 1 204 ? -7.352 -10.686 -15.597 1.00 97.50 204 ALA A C 1
ATOM 1576 O O . ALA A 1 204 ? -6.581 -11.331 -16.305 1.00 97.50 204 ALA A O 1
ATOM 1577 N N . GLY A 1 205 ? -7.418 -9.350 -15.674 1.00 97.19 205 GLY A N 1
ATOM 1578 C CA . GLY A 1 205 ? -6.606 -8.573 -16.623 1.00 97.19 205 GLY A CA 1
ATOM 1579 C C . GLY A 1 205 ? -5.097 -8.674 -16.360 1.00 97.19 205 GLY A C 1
ATOM 1580 O O . GLY A 1 205 ? -4.301 -8.745 -17.294 1.00 97.19 205 GLY A O 1
ATOM 1581 N N . TYR A 1 206 ? -4.690 -8.770 -15.089 1.00 97.88 206 TYR A N 1
ATOM 1582 C CA . TYR A 1 206 ? -3.299 -9.049 -14.725 1.00 97.88 206 TYR A CA 1
ATOM 1583 C C . TYR A 1 206 ? -2.875 -10.456 -15.151 1.00 97.88 206 TYR A C 1
ATOM 1585 O O . TYR A 1 206 ? -1.752 -10.632 -15.621 1.00 97.88 206 TYR A O 1
ATOM 1593 N N . GLN A 1 207 ? -3.750 -11.454 -14.997 1.00 97.06 207 GLN A N 1
ATOM 1594 C CA . GLN A 1 207 ? -3.459 -12.829 -15.408 1.00 97.06 207 GLN A CA 1
ATOM 1595 C C . GLN A 1 207 ? -3.234 -12.926 -16.919 1.00 97.06 207 GLN A C 1
ATOM 1597 O O . GLN A 1 207 ? -2.259 -13.546 -17.339 1.00 97.06 207 GLN A O 1
ATOM 1602 N N . GLU A 1 208 ? -4.089 -12.283 -17.715 1.00 98.00 208 GLU A N 1
ATOM 1603 C CA . GLU A 1 208 ? -3.951 -12.215 -19.173 1.00 98.00 208 GLU A CA 1
ATOM 1604 C C . GLU A 1 208 ? -2.634 -11.538 -19.572 1.00 98.00 208 GLU A C 1
ATOM 1606 O O . GLU A 1 208 ? -1.810 -12.150 -20.249 1.00 98.00 208 GLU A O 1
ATOM 1611 N N . MET A 1 209 ? -2.364 -10.338 -19.044 1.00 97.62 209 MET A N 1
ATOM 1612 C CA . MET A 1 209 ? -1.124 -9.602 -19.318 1.00 97.62 209 MET A CA 1
ATOM 1613 C C . MET A 1 209 ? 0.134 -10.414 -18.964 1.00 97.62 209 MET A C 1
ATOM 1615 O O . MET A 1 209 ? 1.104 -10.443 -19.725 1.00 97.62 209 MET A O 1
ATOM 1619 N N . ILE A 1 210 ? 0.148 -11.067 -17.798 1.00 97.31 210 ILE A N 1
ATOM 1620 C CA . ILE A 1 210 ? 1.287 -11.878 -17.352 1.00 97.31 210 ILE A CA 1
ATOM 1621 C C . ILE A 1 210 ? 1.462 -13.110 -18.246 1.00 97.31 210 ILE A C 1
ATOM 1623 O O . ILE A 1 210 ? 2.602 -13.473 -18.553 1.00 97.31 210 ILE A O 1
ATOM 1627 N N . ALA A 1 211 ? 0.369 -13.752 -18.662 1.00 97.62 211 ALA A N 1
ATOM 1628 C CA . ALA A 1 211 ? 0.408 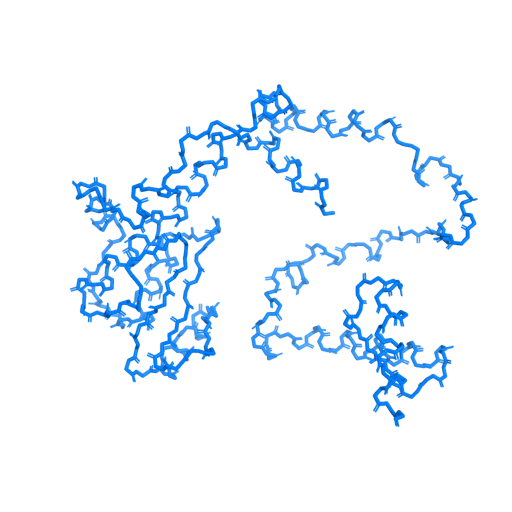-14.917 -19.540 1.00 97.62 211 ALA A CA 1
ATOM 1629 C C . ALA A 1 211 ? 0.964 -14.559 -20.926 1.00 97.62 211 ALA A C 1
ATOM 1631 O O . ALA A 1 211 ? 1.904 -15.214 -21.379 1.00 97.62 211 ALA A O 1
ATOM 1632 N N . GLU A 1 212 ? 0.467 -13.486 -21.547 1.00 98.19 212 GLU A N 1
ATOM 1633 C CA . GLU A 1 212 ? 0.956 -13.009 -22.847 1.00 98.19 212 GLU A CA 1
ATOM 1634 C C . GLU A 1 212 ? 2.446 -12.653 -22.796 1.00 98.19 212 GLU A C 1
ATOM 1636 O O . GLU A 1 212 ? 3.236 -13.115 -23.622 1.00 98.19 212 GLU A O 1
ATOM 1641 N N . LEU A 1 213 ? 2.867 -11.895 -21.777 1.00 98.12 213 LEU A N 1
ATOM 1642 C CA . LEU A 1 213 ? 4.276 -11.542 -21.611 1.00 98.12 213 LEU A CA 1
ATOM 1643 C C . LEU A 1 213 ? 5.151 -12.785 -21.396 1.00 98.12 213 LEU A C 1
ATOM 1645 O O . LEU A 1 213 ? 6.259 -12.860 -21.929 1.00 98.12 213 LEU A O 1
ATOM 1649 N N . SER A 1 214 ? 4.665 -13.763 -20.628 1.00 97.88 214 SER A N 1
ATOM 1650 C CA . SER A 1 214 ? 5.380 -15.024 -20.405 1.00 97.88 214 SER A CA 1
ATOM 1651 C C . SER A 1 214 ? 5.576 -15.790 -21.711 1.00 97.88 214 SER A C 1
ATOM 1653 O O . SER A 1 214 ? 6.687 -16.245 -21.978 1.00 97.88 214 SER A O 1
ATOM 1655 N N . GLU A 1 215 ? 4.541 -15.883 -22.549 1.00 98.19 215 GLU A N 1
ATOM 1656 C CA . GLU A 1 215 ? 4.618 -16.521 -23.866 1.00 98.19 215 GLU A CA 1
ATOM 1657 C C . GLU A 1 215 ? 5.639 -15.819 -24.773 1.00 98.19 215 GLU A C 1
ATOM 1659 O O . GLU A 1 215 ? 6.489 -16.469 -25.387 1.00 98.19 215 GLU A O 1
ATOM 1664 N N . TRP A 1 216 ? 5.617 -14.485 -24.828 1.00 98.50 216 TRP A N 1
ATOM 1665 C CA . TRP A 1 216 ? 6.572 -13.726 -25.637 1.00 98.50 216 TRP A CA 1
ATOM 1666 C C . TRP A 1 216 ? 8.015 -13.945 -25.177 1.00 98.50 216 TRP A C 1
ATOM 1668 O O . TRP A 1 216 ? 8.902 -14.149 -26.008 1.00 98.50 216 TRP A O 1
ATOM 1678 N N . LEU A 1 217 ? 8.269 -13.947 -23.865 1.00 98.25 217 LEU A N 1
ATOM 1679 C CA . LEU A 1 217 ? 9.609 -14.183 -23.322 1.00 98.25 217 LEU A CA 1
ATOM 1680 C C . LEU A 1 217 ? 10.088 -15.621 -23.546 1.00 98.25 217 LEU A C 1
ATOM 1682 O O . LEU A 1 217 ? 11.264 -15.816 -23.862 1.00 98.25 217 LEU A O 1
ATOM 1686 N N . ILE A 1 218 ? 9.200 -16.612 -23.444 1.00 98.31 218 ILE A N 1
ATOM 1687 C CA . ILE A 1 218 ? 9.481 -18.008 -23.812 1.00 98.31 218 ILE A CA 1
ATOM 1688 C C . ILE A 1 218 ? 9.921 -18.085 -25.277 1.00 98.31 218 ILE A C 1
ATOM 1690 O O . ILE A 1 218 ? 10.994 -18.611 -25.567 1.00 98.31 218 ILE A O 1
ATOM 1694 N N . ASN A 1 219 ? 9.169 -17.465 -26.188 1.00 98.12 219 ASN A N 1
ATOM 1695 C CA . ASN A 1 219 ? 9.484 -17.466 -27.618 1.00 98.12 219 ASN A CA 1
ATOM 1696 C C . ASN A 1 219 ? 10.826 -16.784 -27.942 1.00 98.12 219 ASN A C 1
ATOM 1698 O O . ASN A 1 219 ? 11.529 -17.208 -28.858 1.00 98.12 219 ASN A O 1
ATOM 1702 N N . VAL A 1 220 ? 11.205 -15.740 -27.197 1.00 98.25 220 VAL A N 1
ATOM 1703 C CA . VAL A 1 220 ? 12.486 -15.030 -27.381 1.00 98.25 220 VAL A CA 1
ATOM 1704 C C . VAL A 1 220 ? 13.675 -15.813 -26.814 1.00 98.25 220 VAL A C 1
ATOM 1706 O O . VAL A 1 220 ? 14.769 -15.751 -27.374 1.00 98.25 220 VAL A O 1
ATOM 1709 N N . THR A 1 221 ? 13.492 -16.515 -25.695 1.00 98.00 221 THR A N 1
ATOM 1710 C CA . THR A 1 221 ? 14.594 -17.143 -24.942 1.00 98.00 221 THR A CA 1
ATOM 1711 C C . THR A 1 221 ? 14.771 -18.635 -25.217 1.00 98.00 221 THR A C 1
ATOM 1713 O O . THR A 1 221 ? 15.871 -19.150 -25.031 1.00 98.00 221 THR A O 1
ATOM 1716 N N . GLY A 1 222 ? 13.720 -19.326 -25.664 1.00 98.00 222 GLY A N 1
ATOM 1717 C CA . GLY A 1 222 ? 13.710 -20.773 -25.875 1.00 98.00 222 GLY A CA 1
ATOM 1718 C C . GLY A 1 222 ? 13.583 -21.608 -24.594 1.00 98.00 222 GLY A C 1
ATOM 1719 O O . GLY A 1 222 ? 13.839 -22.808 -24.648 1.00 98.00 222 GLY A O 1
ATOM 1720 N N . TYR A 1 223 ? 13.227 -21.004 -23.454 1.00 97.94 223 TYR A N 1
ATOM 1721 C CA . TYR A 1 223 ? 12.919 -21.737 -22.218 1.00 97.94 223 TYR A CA 1
ATOM 1722 C C . TYR A 1 223 ? 11.509 -22.331 -22.237 1.00 97.94 223 TYR A C 1
ATOM 1724 O O . TYR A 1 223 ? 10.618 -21.788 -22.875 1.00 97.94 223 TYR A O 1
ATOM 1732 N N . ASP A 1 224 ? 11.278 -23.392 -21.461 1.00 97.38 224 ASP A N 1
ATOM 1733 C CA . ASP A 1 224 ? 9.957 -24.030 -21.364 1.00 97.38 224 ASP A CA 1
ATOM 1734 C C . ASP A 1 224 ? 8.970 -23.275 -20.453 1.00 97.38 224 ASP A C 1
ATOM 1736 O O . ASP A 1 224 ? 7.756 -23.417 -20.591 1.00 97.38 224 ASP A O 1
ATOM 1740 N N . ALA A 1 225 ? 9.474 -22.501 -19.485 1.00 95.94 225 ALA A N 1
ATOM 1741 C CA . ALA A 1 225 ? 8.659 -21.797 -18.495 1.00 95.94 225 ALA A CA 1
ATOM 1742 C C . ALA A 1 225 ? 9.371 -20.557 -17.937 1.00 95.94 225 ALA A C 1
ATOM 1744 O O . ALA A 1 225 ? 10.600 -20.508 -17.867 1.00 95.94 225 ALA A O 1
ATOM 1745 N N . LEU A 1 226 ? 8.581 -19.579 -17.486 1.00 95.50 226 LEU A N 1
ATOM 1746 C CA . LEU A 1 226 ? 9.032 -18.306 -16.915 1.00 95.50 226 LEU A CA 1
ATOM 1747 C C . LEU A 1 226 ? 8.448 -18.110 -15.508 1.00 95.50 226 LEU A C 1
ATOM 1749 O O . LEU A 1 226 ? 7.315 -18.498 -15.229 1.00 95.50 226 LEU A O 1
ATOM 1753 N N . SER A 1 227 ? 9.217 -17.467 -14.626 1.00 96.62 227 SER A N 1
ATOM 1754 C CA . SER A 1 227 ? 8.748 -16.992 -13.319 1.00 96.62 227 SER A CA 1
ATOM 1755 C C . SER A 1 227 ? 8.878 -15.476 -13.251 1.00 96.62 227 SER A C 1
ATOM 1757 O O . SER A 1 227 ? 9.972 -14.943 -13.426 1.00 96.62 227 SER A O 1
ATOM 1759 N N . MET A 1 228 ? 7.768 -14.794 -12.960 1.00 96.19 228 MET A N 1
ATOM 1760 C CA . MET A 1 228 ? 7.701 -13.328 -12.844 1.00 96.19 228 MET A CA 1
ATOM 1761 C C . MET A 1 228 ? 7.933 -12.819 -11.412 1.00 96.19 228 MET A C 1
ATOM 1763 O O . MET A 1 228 ? 7.848 -11.623 -11.154 1.00 96.19 228 MET A O 1
ATOM 1767 N N . GLN A 1 229 ? 8.198 -13.716 -10.456 1.00 97.88 229 GLN A N 1
ATOM 1768 C CA . GLN A 1 229 ? 8.368 -13.355 -9.046 1.00 97.88 229 GLN A CA 1
ATOM 1769 C C . GLN A 1 229 ? 9.654 -12.548 -8.751 1.00 97.88 229 GLN A C 1
ATOM 1771 O O . GLN A 1 229 ? 9.588 -11.637 -7.921 1.00 97.88 229 GLN A O 1
ATOM 1776 N N . PRO A 1 230 ? 10.823 -12.835 -9.365 1.00 97.94 230 PRO A N 1
ATOM 1777 C CA . PRO A 1 230 ? 12.039 -12.070 -9.092 1.00 97.94 230 PRO A CA 1
ATOM 1778 C C . PRO A 1 230 ? 11.935 -10.621 -9.590 1.00 97.94 230 PRO A C 1
ATOM 1780 O O . PRO A 1 230 ? 11.781 -10.367 -10.779 1.00 97.94 230 PRO A O 1
ATOM 1783 N N . ASN A 1 231 ? 12.090 -9.652 -8.687 1.00 97.12 231 ASN A N 1
ATOM 1784 C CA . ASN A 1 231 ? 11.912 -8.223 -8.994 1.00 97.12 231 ASN A CA 1
ATOM 1785 C C . ASN A 1 231 ? 13.213 -7.478 -9.373 1.00 97.12 231 ASN A C 1
ATOM 1787 O O . ASN A 1 231 ? 13.229 -6.251 -9.466 1.00 97.12 231 ASN A O 1
ATOM 1791 N N . SER A 1 232 ? 14.322 -8.200 -9.557 1.00 97.75 232 SER A N 1
ATOM 1792 C CA . SER A 1 232 ? 15.588 -7.671 -10.082 1.00 97.75 232 SER A CA 1
ATOM 1793 C C . SER A 1 232 ? 16.425 -8.789 -10.707 1.00 97.75 232 SER A C 1
ATOM 1795 O O . SER A 1 232 ? 16.219 -9.963 -10.396 1.00 97.75 232 SER A O 1
ATOM 1797 N N . GLY A 1 233 ? 17.415 -8.434 -11.535 1.00 97.00 233 GLY A N 1
ATOM 1798 C CA . GLY A 1 233 ? 18.316 -9.413 -12.161 1.00 97.00 233 GLY A CA 1
ATOM 1799 C C . GLY A 1 233 ? 19.056 -10.291 -11.145 1.00 97.00 233 GLY A C 1
ATOM 1800 O O . GLY A 1 233 ? 19.043 -11.511 -11.268 1.00 97.00 233 GLY A O 1
ATOM 1801 N N . ALA A 1 234 ? 19.588 -9.693 -10.074 1.00 97.88 234 ALA A N 1
ATOM 1802 C CA . ALA A 1 234 ? 20.271 -10.430 -9.008 1.00 97.88 234 ALA A CA 1
ATOM 1803 C C . ALA A 1 234 ? 19.339 -11.412 -8.269 1.00 97.88 234 ALA A C 1
ATOM 1805 O O . ALA A 1 234 ? 19.755 -12.512 -7.907 1.00 97.88 234 ALA A O 1
ATOM 1806 N N . GLN A 1 235 ? 18.063 -11.052 -8.071 1.00 98.19 235 GLN A N 1
ATOM 1807 C CA . GLN A 1 235 ? 17.081 -11.997 -7.527 1.00 98.19 235 GLN A CA 1
ATOM 1808 C C . GLN A 1 235 ? 16.763 -13.128 -8.512 1.00 98.19 235 GLN A C 1
ATOM 1810 O O . GLN A 1 235 ? 16.549 -14.256 -8.075 1.00 98.19 235 GLN A O 1
ATOM 1815 N N . GLY A 1 236 ? 16.762 -12.850 -9.819 1.00 98.19 236 GLY A N 1
ATOM 1816 C CA . GLY A 1 236 ? 16.611 -13.869 -10.859 1.00 98.19 236 GLY A CA 1
ATOM 1817 C C . GLY A 1 236 ? 17.747 -14.892 -10.835 1.00 98.19 236 GLY A C 1
ATOM 1818 O O . GLY A 1 236 ? 17.486 -16.092 -10.827 1.00 98.19 236 GLY A O 1
ATOM 1819 N N . GLU A 1 237 ? 18.997 -14.430 -10.732 1.00 98.38 237 GLU A N 1
ATOM 1820 C CA . GLU A 1 237 ? 20.171 -15.301 -10.579 1.00 98.38 237 GLU A CA 1
ATOM 1821 C C . GLU A 1 237 ? 20.063 -16.173 -9.323 1.00 98.38 237 GLU A C 1
ATOM 1823 O O . GLU A 1 237 ? 20.215 -17.392 -9.395 1.00 98.38 237 GLU A O 1
ATOM 1828 N N . TYR A 1 238 ? 19.736 -15.568 -8.178 1.00 98.25 238 TYR A N 1
ATOM 1829 C CA . TYR A 1 238 ? 19.574 -16.297 -6.923 1.00 98.25 238 TYR A CA 1
ATOM 1830 C C . TYR A 1 238 ? 18.460 -17.352 -6.999 1.00 98.25 238 TYR A C 1
ATOM 1832 O O . TYR A 1 238 ? 18.679 -18.507 -6.631 1.00 98.25 238 TYR A O 1
ATOM 1840 N N . ALA A 1 239 ? 17.285 -16.988 -7.520 1.00 98.25 239 ALA A N 1
ATOM 1841 C CA . ALA A 1 239 ? 16.171 -17.914 -7.701 1.00 98.25 239 ALA A CA 1
ATOM 1842 C C . ALA A 1 239 ? 16.530 -19.061 -8.661 1.00 98.25 239 ALA A C 1
ATOM 1844 O O . ALA A 1 239 ? 16.198 -20.214 -8.387 1.00 98.25 239 ALA A O 1
ATOM 1845 N N . GLY A 1 240 ? 17.259 -18.765 -9.741 1.00 98.12 240 GLY A N 1
ATOM 1846 C CA . GLY A 1 240 ? 17.764 -19.766 -10.679 1.00 98.12 240 GLY A CA 1
ATOM 1847 C C . GLY A 1 240 ? 18.734 -20.750 -10.023 1.00 98.12 240 GLY A C 1
ATOM 1848 O O . GLY A 1 240 ? 18.578 -21.961 -10.176 1.00 98.12 240 GLY A O 1
ATOM 1849 N N . LEU A 1 241 ? 19.688 -20.258 -9.225 1.00 98.25 241 LEU A N 1
ATOM 1850 C CA . LEU A 1 241 ? 20.616 -21.113 -8.477 1.00 98.25 241 LEU A CA 1
ATOM 1851 C C . LEU A 1 241 ? 19.889 -22.000 -7.458 1.00 98.25 241 LEU A C 1
ATOM 1853 O O . LEU A 1 241 ? 20.207 -23.183 -7.348 1.00 98.25 241 LEU A O 1
ATOM 1857 N N . LEU A 1 242 ? 18.883 -21.469 -6.757 1.00 98.19 242 LEU A N 1
ATOM 1858 C CA . LEU A 1 242 ? 18.043 -22.263 -5.856 1.00 98.19 242 LEU A CA 1
ATOM 1859 C C . LEU A 1 242 ? 17.233 -23.332 -6.600 1.00 98.19 242 LEU A C 1
ATOM 1861 O O . LEU A 1 242 ? 17.075 -24.439 -6.086 1.00 98.19 242 LEU A O 1
ATOM 1865 N N . ALA A 1 243 ? 16.723 -23.025 -7.794 1.00 97.75 243 ALA A N 1
ATOM 1866 C CA . ALA A 1 243 ? 16.002 -23.989 -8.620 1.00 97.75 243 ALA A CA 1
ATOM 1867 C C . ALA A 1 243 ? 16.919 -25.139 -9.068 1.00 97.75 243 ALA A C 1
ATOM 1869 O O . ALA A 1 243 ? 16.5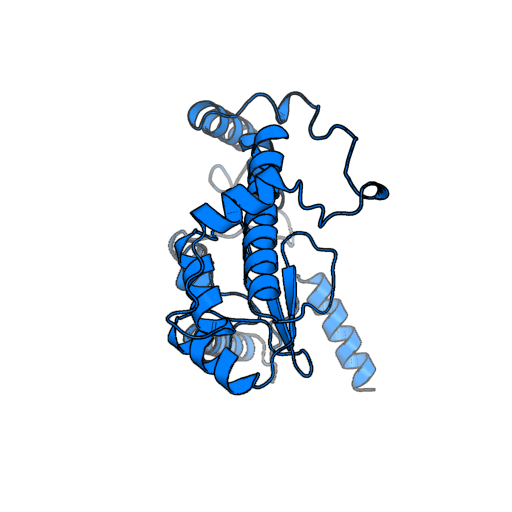41 -26.301 -8.932 1.00 97.75 243 ALA A O 1
ATOM 1870 N N . ILE A 1 244 ? 18.148 -24.831 -9.500 1.00 98.25 244 ILE A N 1
ATOM 1871 C CA . ILE A 1 244 ? 19.172 -25.836 -9.835 1.00 98.25 244 ILE A CA 1
ATOM 1872 C C . ILE A 1 244 ? 19.517 -26.684 -8.607 1.00 98.25 244 ILE A C 1
ATOM 1874 O O . ILE A 1 244 ? 19.544 -27.908 -8.691 1.00 98.25 244 ILE A O 1
ATOM 1878 N N . GLN A 1 245 ? 19.739 -26.052 -7.451 1.00 98.00 245 GLN A N 1
ATOM 1879 C CA . GLN A 1 245 ? 20.062 -26.764 -6.215 1.00 98.00 245 GLN A CA 1
ATOM 1880 C C . GLN A 1 245 ? 18.937 -27.705 -5.768 1.00 98.00 245 GLN A C 1
ATOM 1882 O O . GLN A 1 245 ? 19.231 -28.742 -5.195 1.00 98.00 245 GLN A O 1
ATOM 1887 N N . ARG A 1 246 ? 17.665 -27.348 -5.988 1.00 97.19 246 ARG A N 1
ATOM 1888 C CA . ARG A 1 246 ? 16.513 -28.205 -5.652 1.00 97.19 246 ARG A CA 1
ATOM 1889 C C . ARG A 1 246 ? 16.240 -29.301 -6.677 1.00 97.19 246 ARG A C 1
ATOM 1891 O O . ARG A 1 246 ? 15.549 -30.260 -6.349 1.00 97.19 246 ARG A O 1
ATOM 1898 N N . TYR A 1 247 ? 16.697 -29.117 -7.910 1.00 96.38 247 TYR A N 1
ATOM 1899 C CA . TYR A 1 247 ? 16.600 -30.132 -8.952 1.00 96.38 247 TYR A CA 1
ATOM 1900 C C . TYR A 1 247 ? 17.57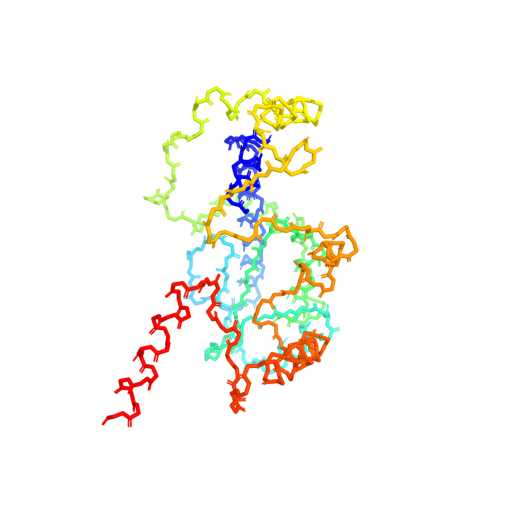0 -31.297 -8.704 1.00 96.38 247 TYR A C 1
ATOM 1902 O O . TYR A 1 247 ? 17.233 -32.443 -9.000 1.00 96.38 247 TYR A O 1
ATOM 1910 N N . HIS A 1 248 ? 18.760 -30.991 -8.178 1.00 90.12 248 HIS A N 1
ATOM 1911 C CA . HIS A 1 248 ? 19.792 -31.963 -7.806 1.00 90.12 248 HIS A CA 1
ATOM 1912 C C . HIS A 1 248 ? 19.579 -32.553 -6.409 1.00 90.12 248 HIS A C 1
ATOM 1914 O O . HIS A 1 248 ? 19.911 -33.749 -6.251 1.00 90.12 248 HIS A O 1
#

Radius of gyration: 23.9 Å; Cα contacts (8 Å, |Δi|>4): 200; chains: 1; bounding box: 58×58×55 Å

Mean predicted aligned error: 3.67 Å

Nearest PDB structures (foldseek):
  6i35-assembly2_C  TM=9.558E-01  e=2.633E-17  Homo sapiens
  4lgl-assembly1_B  TM=9.785E-01  e=1.651E-16  Synechocystis sp. PCC 6803 substr. Kazusa
  6i34-assembly2_C  TM=9.514E-01  e=1.651E-16  Homo sapiens neanderthalensis
  6i33-assembly1_B  TM=9.573E-01  e=4.378E-16  Homo sapiens
  6i33-assembly1_A  TM=9.550E-01  e=5.200E-16  Homo sapiens

Sequence (248 aa):
LANMASFYAVYHGPQGLKTIAERIHRFADILATGLNQKGVALKHSTYFDTLTVMVDNKEDVLAKAYAKGMNLRADLEGAVGVSLDETTTREDIVALFDVLLGEEHGLTVEGLDAEVTTQDVKSIPESLVRTSDFLTHEVFNKYHSETEMLRYIKSLENKDLALNQSMISLGSCTMKLNATAEMIPVTWAEFGQLPPFAPLDQAAGYQEMIAELSEWLINVTGYDALSMQPNSGAQGEYAGLLAIQRYH

Organism: NCBI:txid408172

InterPro domains:
  IPR015421 Pyridoxal phosphate-dependent transferase, major domain [G3DSA:3.40.640.10] (176-248)
  IPR015424 Pyridoxal phosphate-dependent transferase [SSF53383] (2-100)
  IPR015424 Pyridoxal phosphate-dependent transferase [SSF53383] (140-244)
  IPR020581 Glycine cleavage system P protein [PTHR11773] (1-248)
  IPR049315 Glycine cleavage system P-protein, N-terminal domain [PF02347] (1-100)

Secondary structure (DSSP, 8-state):
-HHHHHHHHHHHHHHHHHHHHHHHHHHHHHHHHHHHHTTPPBS-S--SSEEEEE-S-HHHHHHHHHHTT---B--STTEEEEE--TT--HHHHHHHHHHHH-TT----HHHHHHHHHHTT---S-GGGS--S----SGGGGS--SHHHHHHHHHHHHTTS--TTTS----TTT------HHHHGGGGSHHHHT--TTS-GGGGHHHHHHHHHHHHHHHHHH--S-------SHHHHHHHHHHHHHHH-

Solvent-accessible surface area (backbone atoms only — not comparable to full-atom values): 14929 Å² total; per-residue (Å²): 107,71,68,56,56,51,47,51,46,22,40,42,18,52,66,43,51,46,51,50,52,50,51,28,29,51,51,36,49,33,52,52,50,55,37,49,77,70,69,42,50,57,82,60,84,59,51,60,35,55,46,46,40,48,40,95,56,56,68,60,35,51,51,46,27,48,76,70,76,40,86,67,44,68,95,45,86,63,26,39,35,47,73,58,45,89,82,65,50,72,66,54,54,52,51,49,44,35,37,76,68,35,76,88,69,83,77,50,73,70,60,38,48,53,46,46,64,75,68,64,70,69,40,59,54,77,95,71,59,84,84,75,87,61,64,81,54,67,73,23,75,69,25,66,48,72,70,47,36,52,51,50,53,51,60,54,54,75,73,54,92,48,77,92,78,47,92,63,90,53,83,97,66,73,75,68,89,81,52,68,83,74,55,56,58,66,72,35,61,88,61,61,68,60,62,95,81,55,62,65,85,83,38,50,71,57,53,52,55,51,50,54,52,43,52,54,50,30,73,74,69,73,50,96,77,80,78,85,78,52,91,44,70,70,46,41,52,51,53,50,53,51,51,54,61,72,74,105

Foldseek 3Di:
DVVVVVLVLLQCPPPNVVVLQVVLQLLQQLLQQLCVVLVFDWPALADRFKTKTQAPDLPQLQVLCVVVVHHWARPDDRTTMDGTHSPDDQVNSVSNCCSRPNPPSVDHSVVSSVVCVVVVRPNDDPVRPDPDDPNPDVSSVFQNDPVSSVVVVVVVVVVDDDPVHDDDDDPPPPNDDPDPVNVVCCPDCLNPVDDPPPDVVSCVVVVVVVVVVFVVVCVVPVDPGDDPPQPDPVSVVVVVVVVVVVVD